Protein AF-A0A517VZB5-F1 (afdb_monomer)

Organism: NCBI:txid2527964

Foldseek 3Di:
DDDPDPVNVVVVVVVVVVVVVVVVVVVVVVVVVVVVVPPPDDDDDPDPDDDDPPFDDDDDDDDDDDDDDDDDDDDDPVVVVVVVDDPVVPDDDDDPPPPPPPPPDPPVCQDQKDWDKKKWKWKWWDDAAQFKTKTKIKIKTWIDGPVAPQWIKIWMKMKIQIHDPPLFLDDRIKMKTKIKIWGWDAPDPFKIKIKIKIWIAIAPVPPGDPQRIDIWIWIKMWGDPDSFKIWIWTKTAQRDPVDGIDTWTDMWGDPDPFWIWDCTPPKTKIKGWDDDDPFKTKIKMKIKDWDWDKYFYQGNPPRDIKIKIKTKIKIKIKMWMQGPVRKIKMKIKIKIAQIWIAIPVRPSTDRHHITIMIMIMMMD

Radius of gyration: 29.77 Å; Cα contacts (8 Å, |Δi|>4): 746; chains: 1; bounding box: 98×46×62 Å

Mean predicted aligned error: 15.6 Å

Secondary structure (DSSP, 8-state):
-----HHHHHHHHHHHHHHHHHHHHHHHHHHHHHHTTT-SS------------TT-PPP--------PPPPPP---HHHHHTTT--STT--------------TT------S-EEEEEEEEEEEE---TTSPEEEEEEEEEEEE-TTSTTEEEEEEEEEEEEE--TTS---SEEEEEEEEEEEEEESSSSEEEEEEEEEEEEE-SS--SGGGEEEEEEEEEEEEEETTEEEEEEEEE---SS-SEEE--EEEEEEETTEEEEEETT--EEEEEEEE-SSEEEEEEEEEEEEEEEEEEE-TTT--EEEEEEEEEEEEEEEEEEETTS-EEEEEEEEEEEEEEEETT-TT-EEEPPEEEEEEEEE-

InterPro domains:
  IPR046235 Domain of unknown function DUF6268 [PF19783] (170-344)

pLDDT: mean 76.61, std 25.08, range [24.2, 98.44]

Structure (mmCIF, N/CA/C/O backbone):
data_AF-A0A517VZB5-F1
#
_entry.id   AF-A0A517VZB5-F1
#
loop_
_atom_site.group_PDB
_atom_site.id
_atom_site.type_symbol
_atom_site.label_atom_id
_atom_site.label_alt_id
_atom_site.label_comp_id
_atom_site.label_asym_id
_atom_site.label_entity_id
_atom_site.label_seq_id
_atom_site.pdbx_PDB_ins_code
_atom_site.Cartn_x
_atom_site.Cartn_y
_atom_site.Cartn_z
_atom_site.oc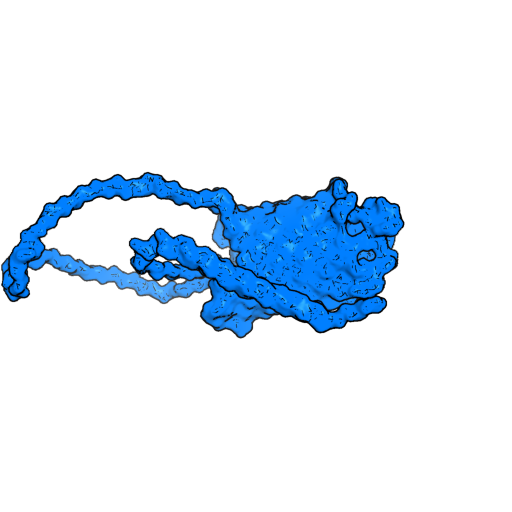cupancy
_atom_site.B_iso_or_equiv
_atom_site.auth_seq_id
_atom_site.auth_comp_id
_atom_site.auth_asym_id
_atom_site.auth_atom_id
_atom_site.pdbx_PDB_model_num
ATOM 1 N N . MET A 1 1 ? 19.814 25.290 -15.670 1.00 42.69 1 MET A N 1
ATOM 2 C CA . MET A 1 1 ? 19.027 26.276 -14.886 1.00 42.69 1 MET A CA 1
ATOM 3 C C . MET A 1 1 ? 17.784 26.618 -15.702 1.00 42.69 1 MET A C 1
ATOM 5 O O . MET A 1 1 ? 17.951 26.757 -16.906 1.00 42.69 1 MET A O 1
ATOM 9 N N . PRO A 1 2 ? 16.570 26.659 -15.119 1.00 42.22 2 PRO A N 1
ATOM 10 C CA . PRO A 1 2 ? 16.271 27.330 -13.856 1.00 42.22 2 PRO A CA 1
ATOM 11 C C . PRO A 1 2 ? 15.900 26.385 -12.703 1.00 42.22 2 PRO A C 1
ATOM 13 O O . PRO A 1 2 ? 15.356 25.305 -12.893 1.00 42.22 2 PRO A O 1
ATOM 16 N N . PHE A 1 3 ? 16.234 26.834 -11.494 1.00 38.38 3 PHE A N 1
ATOM 17 C CA . PHE A 1 3 ? 15.844 26.259 -10.211 1.00 38.38 3 PHE A CA 1
ATOM 18 C C . PHE A 1 3 ? 14.321 26.374 -10.021 1.00 38.38 3 PHE A C 1
ATOM 20 O O . PHE A 1 3 ? 13.797 27.480 -9.883 1.00 38.38 3 PHE A O 1
ATOM 27 N N . GLN A 1 4 ? 13.608 25.248 -9.952 1.00 44.91 4 GLN A N 1
ATOM 28 C CA . GLN A 1 4 ? 12.260 25.216 -9.384 1.00 44.91 4 GLN A CA 1
ATOM 29 C C . GLN A 1 4 ? 12.386 25.264 -7.858 1.00 44.91 4 GLN A C 1
ATOM 31 O O . GLN A 1 4 ? 12.721 24.281 -7.206 1.00 44.91 4 GLN A O 1
ATOM 36 N N . SER A 1 5 ? 12.198 26.454 -7.285 1.00 53.28 5 SER A N 1
ATOM 37 C CA . SER A 1 5 ? 12.283 26.648 -5.836 1.00 53.28 5 SER A CA 1
ATOM 38 C C . SER A 1 5 ? 11.171 25.885 -5.106 1.00 53.28 5 SER A C 1
ATOM 40 O O . SER A 1 5 ? 10.046 25.801 -5.601 1.00 53.28 5 SER A O 1
ATOM 42 N N . LEU A 1 6 ? 11.462 25.424 -3.886 1.00 46.53 6 LEU A N 1
ATOM 43 C CA . LEU A 1 6 ? 10.523 24.816 -2.927 1.00 46.53 6 LEU A CA 1
ATOM 44 C C . LEU A 1 6 ? 9.179 25.571 -2.812 1.00 46.53 6 LEU A C 1
ATOM 46 O O . LEU A 1 6 ? 8.139 24.973 -2.541 1.00 46.53 6 LEU A O 1
ATOM 50 N N . LYS A 1 7 ? 9.191 26.890 -3.055 1.00 43.69 7 LYS A N 1
ATOM 51 C CA . LYS A 1 7 ? 7.997 27.741 -3.046 1.00 43.69 7 LYS A CA 1
ATOM 52 C C . LYS A 1 7 ? 7.026 27.409 -4.179 1.00 43.69 7 LYS A C 1
ATOM 54 O O . LYS A 1 7 ? 5.832 27.532 -3.964 1.00 43.69 7 LYS A O 1
ATOM 59 N N . ALA A 1 8 ? 7.501 26.965 -5.344 1.00 43.66 8 ALA A N 1
ATOM 60 C CA . ALA A 1 8 ? 6.652 26.613 -6.482 1.00 43.66 8 ALA A CA 1
ATOM 61 C C . ALA A 1 8 ? 5.880 25.310 -6.238 1.00 43.66 8 ALA A C 1
ATOM 63 O O . ALA A 1 8 ? 4.692 25.252 -6.529 1.00 43.66 8 ALA A O 1
ATOM 64 N N . VAL A 1 9 ? 6.518 24.303 -5.629 1.00 49.84 9 VAL A N 1
ATOM 65 C CA . VAL A 1 9 ? 5.861 23.040 -5.245 1.00 49.84 9 VAL A CA 1
ATOM 66 C C . VAL A 1 9 ? 4.852 23.278 -4.119 1.00 49.84 9 VAL A C 1
ATOM 68 O O . VAL A 1 9 ? 3.727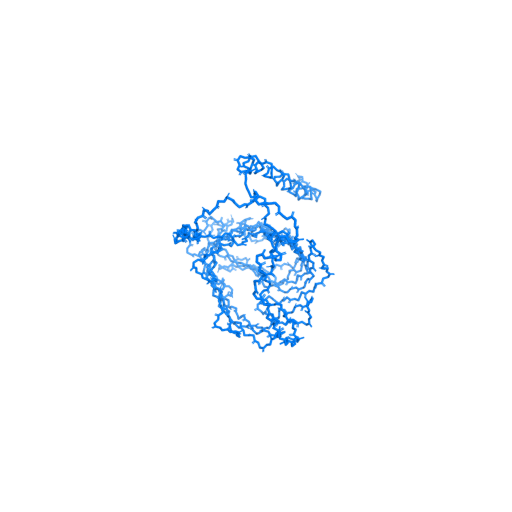 22.791 -4.188 1.00 49.84 9 VAL A O 1
ATOM 71 N N . PHE A 1 10 ? 5.207 24.099 -3.124 1.00 51.84 10 PHE A N 1
ATOM 72 C CA . PHE A 1 10 ? 4.279 24.477 -2.056 1.00 51.84 10 PHE A CA 1
ATOM 73 C C . PHE A 1 10 ? 3.095 25.296 -2.590 1.00 51.84 10 PHE A C 1
ATOM 75 O O . PHE A 1 10 ? 1.956 25.051 -2.200 1.00 51.84 10 PHE A O 1
ATOM 82 N N . LEU A 1 11 ? 3.337 26.212 -3.539 1.00 42.12 11 LEU A N 1
ATOM 83 C CA . LEU A 1 11 ? 2.278 26.969 -4.207 1.00 42.12 11 LEU A CA 1
ATOM 84 C C . LEU A 1 11 ? 1.351 26.035 -4.992 1.00 42.12 11 LEU A C 1
ATOM 86 O O . LEU A 1 11 ? 0.147 26.211 -4.899 1.00 42.12 11 LEU A O 1
ATOM 90 N N . LEU A 1 12 ? 1.887 25.014 -5.672 1.00 43.16 12 LEU A N 1
ATOM 91 C CA . LEU A 1 12 ? 1.113 24.038 -6.446 1.00 43.16 12 LEU A CA 1
ATOM 92 C C . LEU A 1 12 ? 0.226 23.164 -5.544 1.00 43.16 12 LEU A C 1
ATOM 94 O O . LEU A 1 12 ? -0.940 22.931 -5.867 1.00 43.16 12 LEU A O 1
ATOM 98 N N . ILE A 1 13 ? 0.731 22.752 -4.376 1.00 48.72 13 ILE A N 1
ATOM 99 C CA . ILE A 1 13 ? -0.040 22.023 -3.355 1.00 48.72 13 ILE A CA 1
ATOM 100 C C . ILE A 1 13 ? -1.149 22.916 -2.778 1.00 48.72 13 ILE A C 1
ATOM 102 O O . ILE A 1 13 ? -2.305 22.499 -2.722 1.00 48.72 13 ILE A O 1
ATOM 106 N N . VAL A 1 14 ? -0.839 24.168 -2.423 1.00 50.41 14 VAL A N 1
ATOM 107 C CA . VAL A 1 14 ? -1.825 25.115 -1.873 1.00 50.41 14 VAL A CA 1
ATOM 108 C C . VAL A 1 14 ? -2.882 25.498 -2.917 1.00 50.41 14 VAL A C 1
ATOM 110 O O . VAL A 1 14 ? -4.070 25.512 -2.599 1.00 50.41 14 VAL A O 1
ATOM 113 N N . THR A 1 15 ? -2.505 25.723 -4.181 1.00 39.84 15 THR A N 1
ATOM 114 C CA . THR A 1 15 ? -3.472 25.992 -5.257 1.00 39.84 15 THR A CA 1
ATOM 115 C C . THR A 1 15 ? -4.331 24.775 -5.567 1.00 39.84 15 THR A C 1
ATOM 117 O O . THR A 1 15 ? -5.516 24.940 -5.823 1.00 39.84 15 THR A O 1
ATOM 120 N N . SER A 1 16 ? -3.794 23.555 -5.469 1.00 38.84 16 SER A N 1
ATOM 121 C CA . SER A 1 16 ? -4.591 22.333 -5.653 1.00 38.84 16 SER A CA 1
ATOM 122 C C . SER A 1 16 ? -5.651 22.192 -4.554 1.00 38.84 16 SER A C 1
ATOM 124 O O . SER A 1 16 ? -6.808 21.908 -4.849 1.00 38.84 16 SER A O 1
ATOM 126 N N . VAL A 1 17 ? -5.302 22.498 -3.298 1.00 43.12 17 VAL A N 1
ATOM 127 C CA . VAL A 1 17 ? -6.243 22.487 -2.161 1.00 43.12 17 VAL A CA 1
ATOM 128 C C . VAL A 1 17 ? -7.324 23.579 -2.284 1.00 43.12 17 VAL A C 1
ATOM 130 O O . VAL A 1 17 ? -8.473 23.347 -1.908 1.00 43.12 17 VAL A O 1
ATOM 133 N N . ILE A 1 18 ? -7.005 24.746 -2.858 1.00 39.41 18 ILE A N 1
ATOM 134 C CA . ILE A 1 18 ? -7.967 25.850 -3.073 1.00 39.41 18 ILE A CA 1
ATOM 135 C C . ILE A 1 18 ? -8.862 25.612 -4.308 1.00 39.41 18 ILE A C 1
ATOM 137 O O . ILE A 1 18 ? -10.048 25.955 -4.315 1.00 39.41 18 ILE A O 1
ATOM 141 N N . VAL A 1 19 ? -8.338 24.983 -5.362 1.00 38.53 19 VAL A N 1
ATOM 142 C CA . VAL A 1 19 ? -9.133 24.622 -6.547 1.00 38.53 19 VAL A CA 1
ATOM 143 C C . VAL A 1 19 ? -10.113 23.488 -6.213 1.00 38.53 19 VAL A C 1
ATOM 145 O O . VAL A 1 19 ? -11.269 23.547 -6.619 1.00 38.53 19 VAL A O 1
ATOM 148 N N . LEU A 1 20 ? -9.730 22.518 -5.375 1.00 39.84 20 LEU A N 1
ATOM 149 C CA . LEU A 1 20 ? -10.645 21.461 -4.922 1.00 39.84 20 LEU A CA 1
ATOM 150 C C . LEU A 1 20 ? -11.740 21.960 -3.958 1.00 39.84 20 LEU A C 1
ATOM 152 O O . LEU A 1 20 ? -12.859 21.454 -4.016 1.00 39.84 20 LEU A O 1
ATOM 156 N N . SER A 1 21 ? -11.482 22.985 -3.136 1.00 37.91 21 SER A N 1
ATOM 157 C CA . SER A 1 21 ? -12.512 23.586 -2.266 1.00 37.91 21 SER A CA 1
ATOM 158 C C . SER A 1 21 ? -13.473 24.536 -2.997 1.00 37.91 21 SER A C 1
ATOM 160 O O . SER A 1 21 ? -14.612 24.719 -2.572 1.00 37.91 21 SER A O 1
ATOM 162 N N . SER A 1 22 ? -13.060 25.111 -4.131 1.00 34.47 22 SER A N 1
ATOM 163 C CA . SER A 1 22 ? -13.935 25.942 -4.976 1.00 34.47 22 SER A CA 1
ATOM 164 C C . SER A 1 22 ? -14.794 25.124 -5.950 1.00 34.47 22 SER A C 1
ATOM 166 O O . SER A 1 22 ? -15.894 25.556 -6.306 1.00 34.47 22 SER A O 1
ATOM 168 N N . VAL A 1 23 ? -14.356 23.915 -6.324 1.00 40.59 23 VAL A N 1
ATOM 169 C CA . VAL A 1 23 ? -15.166 22.964 -7.104 1.00 40.59 23 VAL A CA 1
ATOM 170 C C . VAL A 1 23 ? -16.301 22.379 -6.252 1.00 40.59 23 VAL A C 1
ATOM 172 O O . VAL A 1 23 ? -17.436 22.327 -6.725 1.00 40.59 23 VAL A O 1
ATOM 175 N N . THR A 1 24 ? -16.072 22.057 -4.973 1.00 42.56 24 THR A N 1
ATOM 176 C CA . THR A 1 24 ? -17.145 21.602 -4.062 1.00 42.56 24 THR A CA 1
ATOM 177 C C . THR A 1 24 ? -18.197 22.685 -3.786 1.00 42.56 24 THR A C 1
ATOM 179 O O . THR A 1 24 ? -19.384 22.371 -3.698 1.00 42.56 24 THR A O 1
ATOM 182 N N . GLY A 1 25 ? -17.812 23.967 -3.768 1.00 36.53 25 GLY A N 1
ATOM 183 C CA . GLY A 1 25 ? -18.756 25.089 -3.656 1.00 36.53 25 GLY A CA 1
ATOM 184 C C . GLY A 1 25 ? -19.673 25.280 -4.877 1.00 36.53 25 GLY A C 1
ATOM 185 O O . GLY A 1 25 ? -20.816 25.711 -4.725 1.00 36.53 25 GLY A O 1
ATOM 186 N N . ARG A 1 26 ? -19.219 24.925 -6.090 1.00 35.00 26 ARG A N 1
ATOM 187 C CA . ARG A 1 26 ? -20.030 25.035 -7.322 1.00 35.00 26 ARG A CA 1
ATOM 188 C C . ARG A 1 26 ? -20.960 23.841 -7.548 1.00 35.00 26 ARG A C 1
ATOM 190 O O . ARG A 1 26 ? -22.050 24.037 -8.081 1.00 35.00 26 ARG A O 1
ATOM 197 N N . PHE A 1 27 ? -20.591 22.644 -7.088 1.00 31.64 27 PHE A N 1
ATOM 198 C CA . PHE A 1 27 ? -21.494 21.485 -7.104 1.00 31.64 27 PHE A CA 1
ATOM 199 C C . PHE A 1 27 ? -22.652 21.634 -6.103 1.00 31.64 27 PHE A C 1
ATOM 201 O O . PHE A 1 27 ? -23.784 21.291 -6.439 1.00 31.64 27 PHE A O 1
ATOM 208 N N . ALA A 1 28 ? -22.418 22.261 -4.943 1.00 36.00 28 ALA A N 1
ATOM 209 C CA . ALA A 1 28 ? -23.479 22.561 -3.977 1.00 36.00 28 ALA A CA 1
ATOM 210 C C . ALA A 1 28 ? -24.556 23.521 -4.534 1.00 36.00 28 ALA A C 1
ATOM 212 O O . ALA A 1 28 ? -25.733 23.391 -4.202 1.00 36.00 28 ALA A O 1
ATOM 213 N N . TYR A 1 29 ? -24.185 24.448 -5.428 1.00 31.66 29 TYR A N 1
ATOM 214 C CA . TYR A 1 29 ? -25.124 25.418 -6.012 1.00 31.66 29 TYR A CA 1
ATOM 215 C C . TYR A 1 29 ? -25.933 24.851 -7.193 1.00 31.66 29 TYR A C 1
ATOM 217 O O . TYR A 1 29 ? -27.077 25.246 -7.413 1.00 31.66 29 TYR A O 1
ATOM 225 N N . ALA A 1 30 ? -25.376 23.892 -7.943 1.00 33.50 30 ALA A N 1
ATOM 226 C CA . ALA A 1 30 ? -26.094 23.223 -9.032 1.00 33.50 30 ALA A CA 1
ATOM 227 C C . ALA A 1 30 ? -27.139 22.215 -8.516 1.00 33.50 30 ALA A C 1
ATOM 229 O O . ALA A 1 30 ? -28.176 22.021 -9.149 1.00 33.50 30 ALA A O 1
ATOM 230 N N . GLN A 1 31 ? -26.902 21.623 -7.342 1.00 36.69 31 GLN A N 1
ATOM 231 C CA . GLN A 1 31 ? -27.811 20.652 -6.731 1.00 36.69 31 GLN A CA 1
ATOM 232 C C . GLN A 1 31 ? -29.008 21.322 -6.028 1.00 36.69 31 GLN A C 1
ATOM 234 O O . GLN A 1 31 ? -30.105 20.770 -6.046 1.00 36.69 31 GLN A O 1
ATOM 239 N N . GLY A 1 32 ? -28.843 22.552 -5.517 1.00 32.22 32 GLY A N 1
ATOM 240 C CA . GLY A 1 32 ? -29.926 23.328 -4.893 1.00 32.22 32 GLY A CA 1
ATOM 241 C C . GLY A 1 32 ? -31.032 23.786 -5.856 1.00 32.22 32 GLY A C 1
ATOM 242 O O . GLY A 1 32 ? -32.178 23.947 -5.447 1.00 32.22 32 GLY A O 1
ATOM 243 N N . ARG A 1 33 ? -30.732 23.936 -7.155 1.00 29.47 33 ARG A N 1
ATOM 244 C CA . ARG A 1 33 ? -31.716 24.399 -8.153 1.00 29.47 33 ARG A CA 1
ATOM 245 C C . ARG A 1 33 ? -32.578 23.278 -8.744 1.00 29.47 33 ARG A C 1
ATOM 247 O O . ARG A 1 33 ? -33.635 23.554 -9.299 1.00 29.47 33 ARG A O 1
ATOM 254 N N . LEU A 1 34 ? -32.147 22.022 -8.605 1.00 31.56 34 LEU A N 1
ATOM 255 C CA . LEU A 1 34 ? -32.927 20.839 -8.989 1.00 31.56 34 LEU A CA 1
ATOM 256 C C . LEU A 1 34 ? -33.833 20.337 -7.851 1.00 31.56 34 LEU A C 1
ATOM 258 O O . LEU A 1 34 ? -34.822 19.664 -8.126 1.00 31.56 34 LEU A O 1
ATOM 262 N N . SER A 1 35 ? -33.561 20.711 -6.593 1.00 34.97 35 SER A N 1
ATOM 263 C CA . SER A 1 35 ? -34.413 20.379 -5.439 1.00 34.97 35 SER A CA 1
ATOM 264 C C . SER A 1 35 ? -35.600 21.329 -5.228 1.00 34.97 35 SER A C 1
ATOM 266 O O . SER A 1 35 ? -36.595 20.931 -4.623 1.00 34.97 35 SER A O 1
ATOM 268 N N . GLU A 1 36 ? -35.553 22.563 -5.746 1.00 33.09 36 GLU A N 1
ATOM 269 C CA . GLU A 1 36 ? -36.640 23.547 -5.570 1.00 33.09 36 GLU A CA 1
ATOM 270 C C . GLU A 1 36 ? -37.892 23.274 -6.424 1.00 33.09 36 GLU A C 1
ATOM 272 O O . GLU A 1 36 ? -38.948 23.840 -6.154 1.00 33.09 36 GLU A O 1
ATOM 277 N N . LEU A 1 37 ? -37.828 22.359 -7.398 1.00 33.94 37 LEU A N 1
ATOM 278 C CA . LEU A 1 37 ? -38.993 21.936 -8.193 1.00 33.94 37 LEU A CA 1
ATOM 279 C C . LEU A 1 37 ? -39.680 20.658 -7.674 1.00 33.94 37 LEU A C 1
ATOM 281 O O . LEU A 1 37 ? -40.704 20.264 -8.224 1.00 33.94 37 LEU A O 1
ATOM 285 N N . GLY A 1 38 ? -39.170 20.044 -6.598 1.00 34.00 38 GLY A N 1
ATOM 286 C CA . GLY A 1 38 ? -39.763 18.848 -5.973 1.00 34.00 38 GLY A CA 1
ATOM 287 C C . GLY A 1 38 ? -40.149 19.000 -4.496 1.00 34.00 38 GLY A C 1
ATOM 288 O O . GLY A 1 38 ? -40.893 18.179 -3.965 1.00 34.00 38 GLY A O 1
ATOM 289 N N . ALA A 1 39 ? -39.692 20.051 -3.812 1.00 32.97 39 ALA A N 1
ATOM 290 C CA . ALA A 1 39 ? -39.885 20.222 -2.372 1.00 32.97 39 ALA A CA 1
ATOM 291 C C . ALA A 1 39 ? -41.180 20.984 -2.028 1.00 32.97 39 ALA A C 1
ATOM 293 O O . ALA A 1 39 ? -41.158 22.092 -1.494 1.00 32.97 39 ALA A O 1
ATOM 294 N N . LYS A 1 40 ? -42.337 20.378 -2.315 1.00 33.28 40 LYS A N 1
ATOM 295 C CA . LYS A 1 40 ? -43.619 20.772 -1.700 1.00 33.28 40 LYS A CA 1
ATOM 296 C C . LYS A 1 40 ? -44.415 19.561 -1.202 1.00 33.28 40 LYS A C 1
ATOM 298 O O . LYS A 1 40 ? -45.614 19.455 -1.418 1.00 33.28 40 LYS A O 1
ATOM 303 N N . LYS A 1 41 ? -43.737 18.635 -0.524 1.00 33.44 41 LYS A N 1
ATOM 304 C CA . LYS A 1 41 ? -44.316 17.680 0.438 1.00 33.44 41 LYS A CA 1
ATOM 305 C C . LYS A 1 41 ? -43.169 16.963 1.157 1.00 33.44 41 LYS A C 1
ATOM 307 O O . LYS A 1 41 ? -42.122 16.774 0.555 1.00 33.44 41 LYS A O 1
ATOM 312 N N . ALA A 1 42 ? -43.403 16.561 2.404 1.00 31.28 42 ALA A N 1
ATOM 313 C CA . ALA A 1 42 ? -42.471 15.909 3.336 1.00 31.28 42 ALA A CA 1
ATOM 314 C C . ALA A 1 42 ? -41.613 16.855 4.200 1.00 31.28 42 ALA A C 1
ATOM 316 O O . ALA A 1 42 ? -40.391 16.922 4.104 1.00 31.28 42 ALA A O 1
ATOM 317 N N . THR A 1 43 ? -42.283 17.555 5.112 1.00 30.88 43 THR A N 1
ATOM 318 C CA . THR A 1 43 ? -41.708 17.952 6.401 1.00 30.88 43 THR A CA 1
ATOM 319 C C . THR A 1 43 ? -41.799 16.782 7.389 1.00 30.88 43 THR A C 1
ATOM 321 O O . THR A 1 43 ? -42.803 16.076 7.420 1.00 30.88 43 THR A O 1
ATOM 324 N N . ASN A 1 44 ? -40.759 16.647 8.219 1.00 32.59 44 ASN A N 1
ATOM 325 C CA . ASN A 1 44 ? -40.588 15.735 9.361 1.00 32.59 44 ASN A CA 1
ATOM 326 C C . ASN A 1 44 ? -40.245 14.266 9.062 1.00 32.59 44 ASN A C 1
ATOM 328 O O . ASN A 1 44 ? -41.099 13.388 9.084 1.00 32.59 44 ASN A O 1
ATOM 332 N N . LEU A 1 45 ? -38.942 13.993 8.950 1.00 28.83 45 LEU A N 1
ATOM 333 C CA . LEU A 1 45 ? -38.350 12.747 9.443 1.00 28.83 45 LEU A CA 1
ATOM 334 C C . LEU A 1 45 ? -36.911 13.022 9.907 1.00 28.83 45 LEU A C 1
ATOM 336 O O . LEU A 1 45 ? -35.981 13.112 9.107 1.00 28.83 45 LEU A O 1
ATOM 340 N N . GLU A 1 46 ? -36.731 13.181 11.219 1.00 31.23 46 GLU A N 1
ATOM 341 C CA . GLU A 1 46 ? -35.415 13.135 11.859 1.00 31.23 46 GLU A CA 1
ATOM 342 C C . GLU A 1 46 ? -34.866 11.705 11.764 1.00 31.23 46 GLU A C 1
ATOM 344 O O . GLU A 1 46 ? -35.234 10.813 12.528 1.00 31.23 46 GLU A O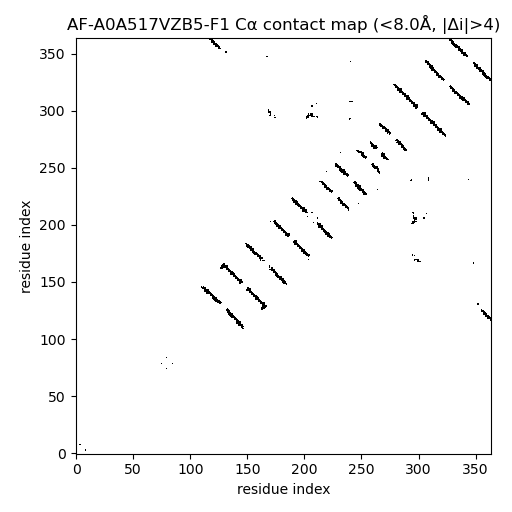 1
ATOM 349 N N . SER A 1 47 ? -33.977 11.456 10.802 1.00 26.36 47 SER A N 1
ATOM 350 C CA . SER A 1 47 ? -33.301 10.167 10.669 1.00 26.36 47 SER A CA 1
ATOM 351 C C . SER A 1 47 ? -32.054 10.120 11.560 1.00 26.36 47 SER A C 1
ATOM 353 O O . SER A 1 47 ? -30.981 10.605 11.193 1.00 26.36 47 SER A O 1
ATOM 355 N N . TYR A 1 48 ? -32.182 9.498 12.730 1.00 26.03 48 TYR A N 1
ATOM 356 C CA . TYR A 1 48 ? -31.076 9.192 13.637 1.00 26.03 48 TYR A CA 1
ATOM 357 C C . TYR A 1 48 ? -30.177 8.089 13.035 1.00 26.03 48 TYR A C 1
ATOM 359 O O . TYR A 1 48 ? -30.381 6.895 13.266 1.00 26.03 48 TYR A O 1
ATOM 367 N N . ARG A 1 49 ? -29.167 8.457 12.231 1.00 27.66 49 ARG A N 1
ATOM 368 C CA . ARG A 1 49 ? -28.165 7.507 11.703 1.00 27.66 49 ARG A CA 1
ATOM 369 C C . ARG A 1 49 ? -27.157 7.114 12.789 1.00 27.66 49 ARG A C 1
ATOM 371 O O . ARG A 1 49 ? -26.089 7.711 12.933 1.00 27.66 49 ARG A O 1
ATOM 378 N N . ARG A 1 50 ? -27.475 6.054 13.537 1.00 24.20 50 ARG A N 1
ATOM 379 C CA . ARG A 1 50 ? -26.506 5.335 14.379 1.00 24.20 50 ARG A CA 1
ATOM 380 C C . ARG A 1 50 ? -25.464 4.651 13.494 1.00 24.20 50 ARG A C 1
ATOM 382 O O . ARG A 1 50 ? -25.782 3.732 12.746 1.00 24.20 50 ARG A O 1
ATOM 389 N N . HIS A 1 51 ? -24.211 5.070 13.625 1.00 28.36 51 HIS A N 1
ATOM 390 C CA . HIS A 1 51 ? -23.067 4.354 13.074 1.00 28.36 51 HIS A CA 1
ATOM 391 C C . HIS A 1 51 ? -22.903 3.021 13.821 1.00 28.36 51 HIS A C 1
ATOM 393 O O . HIS A 1 51 ? -22.629 3.011 15.020 1.00 28.36 51 HIS A O 1
ATOM 399 N N . GLN A 1 52 ? -23.072 1.894 13.127 1.00 26.09 52 GLN A N 1
ATOM 400 C CA . GLN A 1 52 ? -22.663 0.583 13.629 1.00 26.09 52 GLN A CA 1
ATOM 401 C C . GLN A 1 52 ? -21.186 0.363 13.288 1.00 26.09 52 GLN A C 1
ATOM 403 O O . GLN A 1 52 ? -20.830 -0.115 12.214 1.00 26.09 52 GLN A O 1
ATOM 408 N N . THR A 1 53 ? -20.300 0.712 14.214 1.00 31.48 53 THR A N 1
ATOM 409 C CA . THR A 1 53 ? -18.947 0.155 14.241 1.00 31.48 53 THR A CA 1
ATOM 410 C C . THR A 1 53 ? -19.044 -1.309 14.680 1.00 31.48 53 THR A C 1
ATOM 412 O O . THR A 1 53 ? -19.537 -1.621 15.760 1.00 31.48 53 THR A O 1
ATOM 415 N N . ILE A 1 54 ? -18.601 -2.223 13.811 1.00 46.28 54 ILE A N 1
ATOM 416 C CA . ILE A 1 54 ? -18.907 -3.668 13.865 1.00 46.28 54 ILE A CA 1
ATOM 417 C C . ILE A 1 54 ? -18.291 -4.412 15.069 1.00 46.28 54 ILE A C 1
ATOM 419 O O . ILE A 1 54 ? -18.656 -5.555 15.311 1.00 46.28 54 ILE A O 1
ATOM 423 N N . PHE A 1 55 ? -17.458 -3.781 15.899 1.00 43.62 55 PHE A N 1
ATOM 424 C CA . PHE A 1 55 ? -17.080 -4.324 17.210 1.00 43.62 55 PHE A CA 1
ATOM 425 C C . PHE A 1 55 ? -16.826 -3.186 18.213 1.00 43.62 55 PHE A C 1
ATOM 427 O O . PHE A 1 55 ? -15.689 -2.775 18.426 1.00 43.62 55 PHE A O 1
ATOM 434 N N . ALA A 1 56 ? -17.892 -2.667 18.827 1.00 28.98 56 ALA A N 1
ATOM 435 C CA . ALA A 1 56 ? -17.827 -1.904 20.075 1.00 28.98 56 ALA A CA 1
ATOM 436 C C . ALA A 1 56 ? -18.710 -2.602 21.131 1.00 28.98 56 ALA A C 1
ATOM 438 O O . ALA A 1 56 ? -19.814 -3.043 20.795 1.00 28.98 56 ALA A O 1
ATOM 439 N N . PRO A 1 57 ? -18.236 -2.771 22.378 1.00 33.78 57 PRO A N 1
ATOM 440 C CA . PRO A 1 57 ? -18.959 -3.508 23.407 1.00 33.78 57 PRO A CA 1
ATOM 441 C C . PRO A 1 57 ? -20.176 -2.706 23.883 1.00 33.78 57 PRO A C 1
ATOM 443 O O . PRO A 1 57 ? -20.074 -1.518 24.169 1.00 33.78 57 PRO A O 1
ATOM 446 N N . ARG A 1 58 ? -21.333 -3.366 23.973 1.00 32.84 58 ARG A N 1
ATOM 447 C CA . ARG A 1 58 ? -22.520 -2.819 24.635 1.00 32.84 58 ARG A CA 1
ATOM 448 C C . ARG A 1 58 ? -22.497 -3.260 26.103 1.00 32.84 58 ARG A C 1
ATOM 450 O O . ARG A 1 58 ? -22.470 -4.463 26.366 1.00 32.84 58 ARG A O 1
ATOM 457 N N . ASP A 1 59 ? -22.484 -2.290 27.015 1.00 35.53 59 ASP A N 1
ATOM 458 C CA . ASP A 1 59 ? -22.882 -2.460 28.415 1.00 35.53 59 ASP A CA 1
ATOM 459 C C . ASP A 1 59 ? -24.379 -2.777 28.491 1.00 35.53 59 ASP A C 1
ATOM 461 O O . ASP A 1 59 ? -25.167 -2.173 27.760 1.00 35.53 59 ASP A O 1
ATOM 465 N N . GLN A 1 60 ? -24.769 -3.688 29.386 1.00 35.47 60 GLN A N 1
ATOM 466 C CA . GLN A 1 60 ? -25.623 -3.372 30.543 1.00 35.47 60 GLN A CA 1
ATOM 467 C C . GLN A 1 60 ? -26.157 -4.641 31.223 1.00 35.47 60 GLN A C 1
ATOM 469 O O . GLN A 1 60 ? -26.848 -5.450 30.607 1.00 35.47 60 GLN A O 1
ATOM 474 N N . ASP A 1 61 ? -25.919 -4.728 32.533 1.00 37.50 61 ASP A N 1
ATOM 475 C CA . ASP A 1 61 ? -26.871 -5.307 33.479 1.00 37.50 61 ASP A CA 1
ATOM 476 C C . ASP A 1 61 ? -27.973 -4.273 33.745 1.00 37.50 61 ASP A C 1
ATOM 478 O O . ASP A 1 61 ? -27.699 -3.246 34.364 1.00 37.50 61 ASP A O 1
ATOM 482 N N . ILE A 1 62 ? -29.215 -4.548 33.329 1.00 33.97 62 ILE A N 1
ATOM 483 C CA . ILE A 1 62 ? -30.432 -3.982 33.939 1.00 33.97 62 ILE A CA 1
ATOM 484 C C . ILE A 1 62 ? -31.527 -5.062 33.916 1.00 33.97 62 ILE A C 1
ATOM 486 O O . ILE A 1 62 ? -32.000 -5.468 32.857 1.00 33.97 62 ILE A O 1
ATOM 490 N N . LYS A 1 63 ? -31.951 -5.517 35.103 1.00 36.50 63 LYS A N 1
ATOM 491 C CA . LYS A 1 63 ? -33.161 -6.333 35.300 1.00 36.50 63 LYS A CA 1
ATOM 492 C C . LYS A 1 63 ? -34.400 -5.490 34.983 1.00 36.50 63 LYS A C 1
ATOM 494 O O . LYS A 1 63 ? -34.641 -4.502 35.671 1.00 36.50 63 LYS A O 1
ATOM 499 N N . GLN A 1 64 ? -35.220 -5.907 34.019 1.00 30.80 64 GLN A N 1
ATOM 500 C CA . GLN A 1 64 ? -36.583 -5.393 33.862 1.00 30.80 64 GLN A CA 1
ATOM 501 C C . GLN A 1 64 ? -37.592 -6.366 34.482 1.00 30.80 64 GLN A C 1
ATOM 503 O O . GLN A 1 64 ? -37.752 -7.493 34.021 1.00 30.80 64 GLN A O 1
ATOM 508 N N . ILE A 1 65 ? -38.286 -5.903 35.521 1.00 32.66 65 ILE A N 1
ATOM 509 C CA . ILE A 1 65 ? -39.589 -6.422 35.941 1.00 32.66 65 ILE A CA 1
ATOM 510 C C . ILE A 1 65 ? -40.612 -5.505 35.270 1.00 32.66 65 ILE A C 1
ATOM 512 O O . ILE A 1 65 ? -40.644 -4.313 35.564 1.00 32.66 65 ILE A O 1
ATOM 516 N N . SER A 1 66 ? -41.406 -6.042 34.345 1.00 31.23 66 SER A N 1
ATOM 517 C CA . SER A 1 66 ? -42.535 -5.337 33.738 1.00 31.23 66 SER A CA 1
ATOM 518 C C . SER A 1 66 ? -43.830 -5.916 34.303 1.00 31.23 66 SER A C 1
ATOM 520 O O . SER A 1 66 ? -44.131 -7.087 34.081 1.00 31.23 66 SER A O 1
ATOM 522 N N . GLN A 1 67 ? -44.577 -5.106 35.050 1.00 31.95 67 GLN A N 1
ATOM 523 C CA . GLN A 1 67 ? -46.003 -5.308 35.292 1.00 31.95 67 GLN A CA 1
ATOM 524 C C . GLN A 1 67 ? -46.734 -4.141 34.625 1.00 31.95 67 GLN A C 1
ATOM 526 O O . GLN A 1 67 ? -46.583 -2.993 35.037 1.00 31.95 67 GLN A O 1
ATOM 531 N N . SER A 1 68 ? -47.497 -4.434 33.575 1.00 32.25 68 SER A N 1
ATOM 532 C CA . SER A 1 68 ? -48.420 -3.481 32.956 1.00 32.25 68 SER A CA 1
ATOM 533 C C . SER A 1 68 ? -49.672 -3.318 33.829 1.00 32.25 68 SER A C 1
ATOM 535 O O . SER A 1 68 ? -50.249 -4.334 34.227 1.00 32.25 68 SER A O 1
ATOM 537 N N . PRO A 1 69 ? -50.157 -2.092 34.092 1.00 33.62 69 PRO A N 1
ATOM 538 C CA . PRO A 1 69 ? -51.506 -1.881 34.607 1.00 33.62 69 PRO A CA 1
ATOM 539 C C . PRO A 1 69 ? -52.530 -2.057 33.476 1.00 33.62 69 PRO A C 1
ATOM 541 O O . PRO A 1 69 ? -52.359 -1.508 32.389 1.00 33.62 69 PRO A O 1
ATOM 544 N N . GLN A 1 70 ? -53.596 -2.815 33.735 1.00 36.50 70 GLN A N 1
ATOM 545 C CA . GLN A 1 70 ? -54.772 -2.908 32.864 1.00 36.50 70 GLN A CA 1
ATOM 546 C C . GLN A 1 70 ? -55.593 -1.615 32.996 1.00 36.50 70 GLN A C 1
ATOM 548 O O . GLN A 1 70 ? -55.942 -1.224 34.111 1.00 36.50 70 GLN A O 1
ATOM 553 N N . VAL A 1 71 ? -55.886 -0.947 31.879 1.00 34.41 71 VAL A N 1
ATOM 554 C CA . VAL A 1 71 ? -56.775 0.226 31.831 1.00 34.41 71 VAL A CA 1
ATOM 555 C C . VAL A 1 71 ? -58.213 -0.273 31.622 1.00 34.41 71 VAL A C 1
ATOM 557 O O . VAL A 1 71 ? -58.427 -1.010 30.661 1.00 34.41 71 VAL A O 1
ATOM 560 N N . PRO A 1 72 ? -59.191 0.080 32.477 1.00 35.72 72 PRO A N 1
ATOM 561 C CA . PRO A 1 72 ? -60.581 -0.321 32.278 1.00 35.72 72 PRO A CA 1
ATOM 562 C C . PRO A 1 72 ? -61.251 0.423 31.117 1.00 35.72 72 PRO A C 1
ATOM 564 O O . PRO A 1 72 ? -60.974 1.593 30.853 1.00 35.72 72 PRO A O 1
ATOM 567 N N . GLU A 1 73 ? -62.153 -0.296 30.460 1.00 43.50 73 GLU A N 1
ATOM 568 C CA . GLU A 1 73 ? -62.975 0.097 29.320 1.00 43.50 73 GLU A CA 1
ATOM 569 C C . GLU A 1 73 ? -64.046 1.155 29.656 1.00 43.50 73 GLU A C 1
ATOM 571 O O . GLU A 1 73 ? -64.661 1.109 30.715 1.00 43.50 73 GLU A O 1
ATOM 576 N N . VAL A 1 74 ? -64.285 2.033 28.673 1.00 44.06 74 VAL A N 1
ATOM 577 C CA . VAL A 1 74 ? -65.527 2.769 28.351 1.00 44.06 74 VAL A CA 1
ATOM 578 C C . VAL A 1 74 ? -66.165 3.640 29.448 1.00 44.06 74 VAL A C 1
ATOM 580 O O . VAL A 1 74 ? -66.856 3.164 30.335 1.00 44.06 74 VAL A O 1
ATOM 583 N N . LEU A 1 75 ? -66.043 4.962 29.277 1.00 48.88 75 LEU A N 1
ATOM 584 C CA . LEU A 1 75 ? -66.924 5.956 29.902 1.00 48.88 75 LEU A CA 1
ATOM 585 C C . LEU A 1 75 ? -68.284 6.006 29.181 1.00 48.88 75 LEU A C 1
ATOM 587 O O . LEU A 1 75 ? -68.360 6.184 27.961 1.00 48.88 75 LEU A O 1
ATOM 591 N N . ASP A 1 76 ? -69.334 5.884 29.979 1.00 55.50 76 ASP A N 1
ATOM 592 C CA . ASP A 1 76 ? -70.759 5.847 29.676 1.00 55.50 76 ASP A CA 1
ATOM 593 C C . ASP A 1 76 ? -71.250 7.189 29.095 1.00 55.50 76 ASP A C 1
ATOM 595 O O . ASP A 1 76 ? -70.704 8.260 29.382 1.00 55.50 76 ASP A O 1
ATOM 599 N N . ALA A 1 77 ? -72.311 7.152 28.283 1.00 55.56 77 ALA A N 1
ATOM 600 C CA . ALA A 1 77 ? -72.845 8.324 27.579 1.00 55.56 77 ALA A CA 1
ATOM 601 C C . ALA A 1 77 ? -73.279 9.474 28.516 1.00 55.56 77 ALA A C 1
ATOM 603 O O . ALA A 1 77 ? -73.132 10.641 28.156 1.00 55.56 77 ALA A O 1
ATOM 604 N N . GLU A 1 78 ? -73.706 9.168 29.744 1.00 52.25 78 GLU A N 1
ATOM 605 C CA . GLU A 1 78 ? -74.132 10.156 30.748 1.00 52.25 78 GLU A CA 1
ATOM 606 C C . GLU A 1 78 ? -72.960 10.945 31.367 1.00 52.25 78 GLU A C 1
ATOM 608 O O . GLU A 1 78 ? -73.129 12.097 31.765 1.00 52.25 78 GLU A O 1
ATOM 613 N N . ALA A 1 79 ? -71.736 10.398 31.372 1.00 53.94 79 ALA A N 1
ATOM 614 C CA . ALA A 1 79 ? -70.541 11.116 31.834 1.00 53.94 79 ALA A CA 1
ATOM 615 C C . ALA A 1 79 ? -70.024 12.145 30.806 1.00 53.94 79 ALA A C 1
ATOM 617 O O . ALA A 1 79 ? -69.307 13.084 31.160 1.00 53.94 79 ALA A O 1
ATOM 618 N N . ARG A 1 80 ? -70.391 11.988 29.527 1.00 52.16 80 ARG A N 1
ATOM 619 C CA . ARG A 1 80 ? -69.973 12.868 28.422 1.00 52.16 80 ARG A CA 1
ATOM 620 C C . ARG A 1 80 ? -70.803 14.150 28.337 1.00 52.16 80 ARG A C 1
ATOM 622 O O . ARG A 1 80 ? -70.274 15.186 27.939 1.00 52.16 80 ARG A O 1
ATOM 629 N N . GLU A 1 81 ? -72.059 14.110 28.777 1.00 50.28 81 GLU A N 1
ATOM 630 C CA . GLU A 1 81 ? -72.958 15.273 28.789 1.00 50.28 81 GLU A CA 1
ATOM 631 C C . GLU A 1 81 ? -72.636 16.248 29.943 1.00 50.28 81 GLU A C 1
ATOM 633 O O . GLU A 1 81 ? -72.773 17.463 29.798 1.00 50.28 81 GLU A O 1
ATOM 638 N N . ALA A 1 82 ? -72.058 15.750 31.045 1.00 51.78 82 ALA A N 1
ATOM 639 C CA . ALA A 1 82 ? -71.562 16.567 32.160 1.00 51.78 82 ALA A CA 1
ATOM 640 C C . ALA A 1 82 ? -70.319 17.425 31.818 1.00 51.78 82 ALA A C 1
ATOM 642 O O . ALA A 1 82 ? -69.970 18.330 32.577 1.00 51.78 82 ALA A O 1
ATOM 643 N N . LEU A 1 83 ? -69.658 17.166 30.681 1.00 53.38 83 LEU A N 1
ATOM 644 C CA . LEU A 1 83 ? -68.463 17.888 30.216 1.00 53.38 83 LEU A CA 1
ATOM 645 C C . LEU A 1 83 ? -68.761 18.995 29.186 1.00 53.38 83 LEU A C 1
ATOM 647 O O . LEU A 1 83 ? -67.830 19.634 28.699 1.00 53.38 83 LEU A O 1
ATOM 651 N N . GLY A 1 84 ? -70.035 19.263 28.869 1.00 43.41 84 GLY A N 1
ATOM 652 C CA . GLY A 1 84 ? -70.438 20.437 28.082 1.00 43.41 84 GLY A CA 1
ATOM 653 C C . GLY A 1 84 ? -69.956 20.453 26.626 1.00 43.41 84 GLY A C 1
ATOM 654 O O . GLY A 1 84 ? -69.747 21.529 26.067 1.00 43.41 84 GLY A O 1
ATOM 655 N N . ILE A 1 85 ? -69.765 19.285 26.006 1.00 47.53 85 ILE A N 1
ATOM 656 C CA . ILE A 1 85 ? -69.349 19.176 24.601 1.00 47.53 85 ILE A CA 1
ATOM 657 C C . ILE A 1 85 ? -70.602 19.247 23.703 1.00 47.53 85 ILE A C 1
ATOM 659 O O . ILE A 1 85 ? -71.461 18.372 23.806 1.00 47.53 85 ILE A O 1
ATOM 663 N N . PRO A 1 86 ? -70.754 20.259 22.826 1.00 44.50 86 PRO A N 1
ATOM 664 C CA . PRO A 1 86 ? -71.922 20.373 21.954 1.00 44.50 86 PRO A CA 1
ATOM 665 C C . PRO A 1 86 ? -71.946 19.286 20.855 1.00 44.50 86 PRO A C 1
ATOM 667 O O . PRO A 1 86 ? -70.890 18.908 20.344 1.00 44.50 86 PRO A O 1
ATOM 670 N N . PRO A 1 87 ? -73.135 18.821 20.417 1.00 47.91 87 PRO A N 1
ATOM 671 C CA . PRO A 1 87 ? -73.311 17.633 19.565 1.00 47.91 87 PRO A CA 1
ATOM 672 C C . PRO A 1 87 ? -72.962 17.829 18.075 1.00 47.91 87 PRO A C 1
ATOM 674 O O . PRO A 1 87 ? -73.266 16.973 17.254 1.00 47.91 87 PRO A O 1
ATOM 677 N N . GLN A 1 88 ? -72.307 18.928 17.696 1.00 47.41 88 GLN A N 1
ATOM 678 C CA . GLN A 1 88 ? -72.000 19.256 16.292 1.00 47.41 88 GLN A CA 1
ATOM 679 C C . GLN A 1 88 ? -70.637 18.735 15.797 1.00 47.41 88 GLN A C 1
ATOM 681 O O . GLN A 1 88 ? -70.143 19.180 14.768 1.00 47.41 88 GLN A O 1
ATOM 686 N N . LEU A 1 89 ? -70.027 17.784 16.507 1.00 42.47 89 LEU A N 1
ATOM 687 C CA . LEU A 1 89 ? -68.847 17.035 16.040 1.00 42.47 89 LEU A CA 1
ATOM 688 C C . LEU A 1 89 ? -69.175 15.574 15.689 1.00 42.47 89 LEU A C 1
ATOM 690 O O . LEU A 1 89 ? -68.274 14.757 15.520 1.00 42.47 89 LEU A O 1
ATOM 694 N N . LEU A 1 90 ? -70.463 15.249 15.575 1.00 47.62 90 LEU A N 1
ATOM 695 C CA . LEU A 1 90 ? -70.961 13.930 15.203 1.00 47.62 90 LEU A CA 1
ATOM 696 C C . LEU A 1 90 ? -71.582 13.984 13.808 1.00 47.62 90 LEU A C 1
ATOM 698 O O . LEU A 1 90 ? -72.796 13.945 13.675 1.00 47.62 90 LEU A O 1
ATOM 702 N N . GLU A 1 91 ? -70.750 14.101 12.777 1.00 40.62 91 GLU A N 1
ATOM 703 C CA . GLU A 1 91 ? -71.139 13.780 11.398 1.00 40.62 91 GLU A CA 1
ATOM 704 C C . GLU A 1 91 ? -69.876 13.580 10.552 1.00 40.62 91 GLU A C 1
ATOM 706 O O . GLU A 1 91 ? -69.290 14.525 10.036 1.00 40.62 91 GLU A O 1
ATOM 711 N N . SER A 1 92 ? -69.385 12.345 10.515 1.00 37.28 92 SER A N 1
ATOM 712 C CA . SER A 1 92 ? -69.526 11.478 9.340 1.00 37.28 92 SER A CA 1
ATOM 713 C C . SER A 1 92 ? -68.693 10.219 9.569 1.00 37.28 92 SER A C 1
ATOM 715 O O . SER A 1 92 ? -67.460 10.263 9.572 1.00 37.28 92 SER A O 1
ATOM 717 N N . ASP A 1 93 ? -69.399 9.109 9.770 1.00 42.22 93 ASP A N 1
ATOM 718 C CA . ASP A 1 93 ? -68.909 7.776 9.452 1.00 42.22 93 ASP A CA 1
ATOM 719 C C . ASP A 1 93 ? -68.435 7.780 7.997 1.00 42.22 93 ASP A C 1
ATOM 721 O O . ASP A 1 93 ? -69.256 7.743 7.084 1.00 42.22 93 ASP A O 1
ATOM 725 N N . ASP A 1 94 ? -67.124 7.809 7.784 1.00 35.00 94 ASP A N 1
ATOM 726 C CA . ASP A 1 94 ? -66.550 7.242 6.574 1.00 35.00 94 ASP A CA 1
ATOM 727 C C . ASP A 1 94 ? -65.797 5.985 6.978 1.00 35.00 94 ASP A C 1
ATOM 729 O O . ASP A 1 94 ? -64.764 5.993 7.652 1.00 35.00 94 ASP A O 1
ATOM 733 N N . SER A 1 95 ? -66.440 4.887 6.599 1.00 29.22 95 SER A N 1
ATOM 734 C CA . SER A 1 95 ? -65.960 3.525 6.625 1.00 29.22 95 SER A CA 1
ATOM 735 C C . SER A 1 95 ? -64.470 3.445 6.332 1.00 29.22 95 SER A C 1
ATOM 737 O O . SER A 1 95 ? -63.997 3.930 5.302 1.00 29.22 95 SER A O 1
ATOM 739 N N . TRP A 1 96 ? -63.765 2.712 7.186 1.00 32.62 96 TRP A N 1
ATOM 740 C CA . TRP A 1 96 ? -62.541 2.031 6.808 1.00 32.62 96 TRP A CA 1
ATOM 741 C C . TRP A 1 96 ? -62.861 1.078 5.650 1.00 32.62 96 TRP A C 1
ATOM 743 O O . TRP A 1 96 ? -63.152 -0.094 5.863 1.00 32.62 96 TRP A O 1
ATOM 753 N N . SER A 1 97 ? -62.849 1.574 4.413 1.00 30.83 97 SER A N 1
ATOM 754 C CA . SER A 1 97 ? -62.453 0.720 3.308 1.00 30.83 97 SER A CA 1
ATOM 755 C C . SER A 1 97 ? -60.954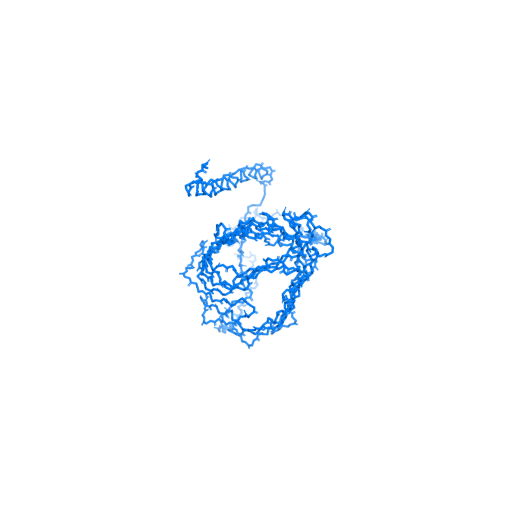 0.550 3.471 1.00 30.83 97 SER A C 1
ATOM 757 O O . SER A 1 97 ? -60.193 1.499 3.265 1.00 30.83 97 SER A O 1
ATOM 759 N N . GLU A 1 98 ? -60.552 -0.640 3.902 1.00 41.84 98 GLU A N 1
ATOM 760 C CA . GLU A 1 98 ? -59.236 -1.184 3.612 1.00 41.84 98 GLU A CA 1
ATOM 761 C C . GLU A 1 98 ? -58.957 -0.932 2.127 1.00 41.84 98 GLU A C 1
ATOM 763 O O . GLU A 1 98 ? -59.420 -1.658 1.251 1.00 41.84 98 GLU A O 1
ATOM 768 N N . SER A 1 99 ? -58.222 0.134 1.813 1.00 35.22 99 SER A N 1
ATOM 769 C CA . SER A 1 99 ? -57.348 0.056 0.661 1.00 35.22 99 SER A CA 1
ATOM 770 C C . SER A 1 99 ? -56.243 -0.884 1.111 1.00 35.22 99 SER A C 1
ATOM 772 O O . SER A 1 99 ? -55.271 -0.457 1.741 1.00 35.22 99 SER A O 1
ATOM 774 N N . GLU A 1 100 ? -56.428 -2.169 0.819 1.00 43.59 100 GLU A N 1
ATOM 775 C CA . GLU A 1 100 ? -55.347 -3.126 0.598 1.00 43.59 100 GLU A CA 1
ATOM 776 C C . GLU A 1 100 ? -54.472 -2.642 -0.575 1.00 43.59 100 GLU A C 1
ATOM 778 O O . GLU A 1 100 ? -54.214 -3.362 -1.530 1.00 43.59 100 GLU A O 1
ATOM 783 N N . ASP A 1 101 ? -53.950 -1.421 -0.486 1.00 42.25 101 ASP A N 1
ATOM 784 C CA . ASP A 1 101 ? -52.675 -1.097 -1.093 1.00 42.25 101 ASP A CA 1
ATOM 785 C C . ASP A 1 101 ? -51.618 -1.599 -0.099 1.00 42.25 101 ASP A C 1
ATOM 787 O O . ASP A 1 101 ? -50.809 -0.855 0.463 1.00 42.25 101 ASP A O 1
ATOM 791 N N . GLU A 1 102 ? -51.643 -2.918 0.139 1.00 41.94 102 GLU A N 1
ATOM 792 C CA . GLU A 1 102 ? -50.399 -3.642 0.297 1.00 41.94 102 GLU A CA 1
ATOM 793 C C . GLU A 1 102 ? -49.530 -3.165 -0.865 1.00 41.94 102 GLU A C 1
ATOM 795 O O . GLU A 1 102 ? -49.784 -3.485 -2.025 1.00 41.94 102 GLU A O 1
ATOM 800 N N . CYS A 1 103 ? -48.486 -2.394 -0.570 1.00 40.38 103 CYS A N 1
ATOM 801 C CA . CYS A 1 103 ? -47.338 -2.301 -1.459 1.00 40.38 103 CYS A CA 1
ATOM 802 C C . CYS A 1 103 ? -46.644 -3.679 -1.499 1.00 40.38 103 CYS A C 1
ATOM 804 O O . CYS A 1 103 ? -45.492 -3.828 -1.087 1.00 40.38 103 CYS A O 1
ATOM 806 N N . LEU A 1 104 ? -47.365 -4.703 -1.961 1.00 47.12 104 LEU A N 1
ATOM 807 C CA . LEU A 1 104 ? -46.836 -5.877 -2.620 1.00 47.12 104 LEU A CA 1
ATOM 808 C C . LEU A 1 104 ? -46.084 -5.333 -3.834 1.00 47.12 104 LEU A C 1
ATOM 810 O O . LEU A 1 104 ? -46.680 -4.751 -4.730 1.00 47.12 104 LEU A O 1
ATOM 814 N N . GLU A 1 105 ? -44.761 -5.471 -3.804 1.00 45.19 105 GLU A N 1
ATOM 815 C CA . GLU A 1 105 ? -43.824 -4.988 -4.829 1.00 45.19 105 GLU A CA 1
ATOM 816 C C . GLU A 1 105 ? -43.389 -3.514 -4.723 1.00 45.19 105 GLU A C 1
ATOM 818 O O . GLU A 1 105 ? -43.150 -2.833 -5.718 1.00 45.19 105 GLU A O 1
ATOM 823 N N . CYS A 1 106 ? -43.024 -3.062 -3.521 1.00 49.38 106 CYS A N 1
ATOM 824 C CA . CYS A 1 106 ? -41.759 -2.323 -3.448 1.00 49.38 106 CYS A CA 1
ATOM 825 C C . CYS A 1 106 ? -40.624 -3.330 -3.694 1.00 49.38 106 CYS A C 1
ATOM 827 O O . CYS A 1 106 ? -39.939 -3.737 -2.751 1.00 49.38 106 CYS A O 1
ATOM 829 N N . GLU A 1 107 ? -40.420 -3.763 -4.945 1.00 55.50 107 GLU A N 1
ATOM 830 C CA . GLU A 1 107 ? -39.114 -4.271 -5.358 1.00 55.50 107 GLU A CA 1
ATOM 831 C C . GLU A 1 107 ? -38.128 -3.147 -5.046 1.00 55.50 107 GLU A C 1
ATOM 833 O O . GLU A 1 107 ? -37.965 -2.187 -5.799 1.00 55.50 107 GLU A O 1
ATOM 838 N N . THR A 1 108 ? -37.530 -3.202 -3.856 1.00 63.78 108 THR A N 1
ATOM 839 C CA . THR A 1 108 ? -36.431 -2.316 -3.508 1.00 63.78 108 THR A CA 1
ATOM 840 C C . THR A 1 108 ? -35.406 -2.511 -4.610 1.00 63.78 108 THR A C 1
ATOM 842 O O . THR A 1 108 ? -34.846 -3.596 -4.759 1.00 63.78 108 THR A O 1
ATOM 845 N N . PHE A 1 109 ? -35.234 -1.500 -5.463 1.00 73.00 109 PHE A N 1
ATOM 846 C CA . PHE A 1 109 ? -34.239 -1.544 -6.519 1.00 73.00 109 PHE A CA 1
ATOM 847 C C . PHE A 1 109 ? -32.880 -1.636 -5.832 1.00 73.00 109 PHE A C 1
ATOM 849 O O . PHE A 1 109 ? -32.305 -0.637 -5.405 1.00 73.00 109 PHE A O 1
ATOM 856 N N . VAL A 1 110 ? -32.398 -2.862 -5.651 1.00 77.06 110 VAL A N 1
ATOM 857 C CA . VAL A 1 110 ? -31.068 -3.123 -5.129 1.00 77.06 110 VAL A CA 1
ATOM 858 C C . VAL A 1 110 ? -30.125 -2.917 -6.310 1.00 77.06 110 VAL A C 1
ATOM 860 O O . VAL A 1 110 ? -30.133 -3.750 -7.234 1.00 77.06 110 VAL A O 1
ATOM 863 N N . PRO A 1 111 ? -29.345 -1.815 -6.331 1.00 81.06 111 PRO A N 1
ATOM 864 C CA . PRO A 1 111 ? -28.457 -1.543 -7.445 1.00 81.06 111 PRO A CA 1
ATOM 865 C C . PRO A 1 111 ? -27.459 -2.692 -7.573 1.00 81.06 111 PRO A C 1
ATOM 867 O O . PRO A 1 111 ? -27.039 -3.289 -6.580 1.00 81.06 111 PRO A O 1
ATOM 870 N N . LEU A 1 112 ? -27.071 -3.011 -8.807 1.00 84.94 112 LEU A N 1
ATOM 871 C CA . LEU A 1 112 ? -26.068 -4.048 -9.051 1.00 84.94 112 LEU A CA 1
ATOM 872 C C . LEU A 1 112 ? -24.725 -3.676 -8.407 1.00 84.94 112 LEU A C 1
ATOM 874 O O . LEU A 1 112 ? -24.031 -4.545 -7.887 1.00 84.94 112 LEU A O 1
ATOM 878 N N . ILE A 1 113 ? -24.387 -2.385 -8.439 1.00 89.00 113 ILE A N 1
ATOM 879 C CA . ILE A 1 113 ? -23.137 -1.818 -7.944 1.00 89.00 113 ILE A CA 1
ATOM 880 C C . ILE A 1 113 ? -23.460 -0.595 -7.082 1.00 89.00 113 ILE A C 1
ATOM 882 O O . ILE A 1 113 ? -24.233 0.266 -7.500 1.00 89.00 113 ILE A O 1
ATOM 886 N N . SER A 1 114 ? -22.837 -0.502 -5.908 1.00 91.12 114 SER A N 1
ATOM 887 C CA . SER A 1 114 ? -22.869 0.684 -5.049 1.00 91.12 114 SER A CA 1
ATOM 888 C C . SER A 1 114 ? -21.453 1.170 -4.767 1.00 91.12 114 SER A C 1
ATOM 890 O O . SER A 1 114 ? -20.561 0.369 -4.492 1.00 91.12 114 SER A O 1
ATOM 892 N N . HIS A 1 115 ? -21.241 2.486 -4.783 1.00 91.00 115 HIS A N 1
ATOM 893 C CA . HIS A 1 115 ? -20.001 3.067 -4.268 1.00 91.00 115 HIS A CA 1
ATOM 894 C C . HIS A 1 115 ? -19.873 2.760 -2.771 1.00 91.00 115 HIS A C 1
ATOM 896 O O . HIS A 1 115 ? -20.847 2.870 -2.024 1.00 91.00 115 HIS A O 1
ATOM 902 N N . LYS A 1 116 ? -18.676 2.340 -2.352 1.00 92.19 116 LYS A N 1
ATOM 903 C CA . LYS A 1 116 ? -18.323 2.109 -0.945 1.00 92.19 116 LYS A CA 1
ATOM 904 C C . LYS A 1 116 ? -17.360 3.168 -0.429 1.00 92.19 116 LYS A C 1
ATOM 906 O O . LYS A 1 116 ? -17.515 3.645 0.690 1.00 92.19 116 LYS A O 1
ATOM 911 N N . ARG A 1 117 ? -16.301 3.442 -1.196 1.00 95.06 117 ARG A N 1
ATOM 912 C CA . ARG A 1 117 ? -15.272 4.450 -0.891 1.00 95.06 117 ARG A CA 1
ATOM 913 C C . ARG A 1 117 ? -14.386 4.699 -2.103 1.00 95.06 117 ARG A C 1
ATOM 915 O O . ARG A 1 117 ? -14.092 3.767 -2.848 1.00 95.06 117 ARG A O 1
ATOM 922 N N . ALA A 1 118 ? -13.869 5.909 -2.233 1.00 96.25 118 ALA A N 1
ATOM 923 C CA . ALA A 1 118 ? -12.766 6.231 -3.127 1.00 96.25 118 ALA A CA 1
ATOM 924 C C . ALA A 1 118 ? -11.537 6.625 -2.304 1.00 96.25 118 ALA A C 1
ATOM 926 O O . ALA A 1 118 ? -11.653 7.285 -1.274 1.00 96.25 118 ALA A O 1
ATOM 927 N N . THR A 1 119 ? -10.351 6.217 -2.747 1.00 97.75 119 THR A N 1
ATOM 928 C CA . THR A 1 119 ? -9.087 6.534 -2.080 1.00 97.75 119 THR A CA 1
ATOM 929 C C . THR A 1 119 ? -8.099 7.112 -3.079 1.00 97.75 119 THR A C 1
ATOM 931 O O . THR A 1 119 ? -7.765 6.460 -4.068 1.00 97.75 119 THR A O 1
ATOM 934 N N . ALA A 1 120 ? -7.590 8.305 -2.781 1.00 97.88 120 ALA A N 1
ATOM 935 C CA . ALA A 1 120 ? -6.483 8.938 -3.483 1.00 97.88 120 ALA A CA 1
ATOM 936 C C . ALA A 1 120 ? -5.264 8.998 -2.559 1.00 97.88 120 ALA A C 1
ATOM 938 O O . ALA A 1 120 ? -5.379 9.356 -1.387 1.00 97.88 120 ALA A O 1
ATOM 939 N N . ASN A 1 121 ? -4.093 8.648 -3.079 1.00 97.19 121 ASN A N 1
ATOM 940 C CA . ASN A 1 121 ? -2.857 8.609 -2.313 1.00 97.19 121 ASN A CA 1
ATOM 941 C C . ASN A 1 121 ? -1.693 9.200 -3.116 1.00 97.19 121 ASN A C 1
ATOM 943 O O . ASN A 1 121 ? -1.484 8.848 -4.279 1.00 97.19 121 ASN A O 1
ATOM 947 N N . VAL A 1 122 ? -0.926 10.065 -2.457 1.00 98.25 122 VAL A N 1
ATOM 948 C CA . VAL A 1 122 ? 0.286 10.705 -2.967 1.00 98.25 122 VAL A CA 1
ATOM 949 C C . VAL A 1 122 ? 1.444 10.307 -2.068 1.00 98.25 122 VAL A C 1
ATOM 951 O O . VAL A 1 122 ? 1.393 10.523 -0.861 1.00 98.25 122 VAL A O 1
ATOM 954 N N . THR A 1 123 ? 2.498 9.732 -2.636 1.00 98.06 123 THR A N 1
ATOM 955 C CA . THR A 1 123 ? 3.701 9.327 -1.896 1.00 98.06 123 THR A CA 1
ATOM 956 C C . THR A 1 123 ? 4.934 9.926 -2.555 1.00 98.06 123 THR A C 1
ATOM 958 O O . THR A 1 123 ? 5.094 9.822 -3.767 1.00 98.06 123 THR A O 1
ATOM 961 N N . TRP A 1 124 ? 5.820 10.521 -1.765 1.00 97.75 124 TRP A N 1
ATOM 962 C CA . TRP A 1 124 ? 7.067 11.103 -2.241 1.00 97.75 124 TRP A CA 1
ATOM 963 C C . TRP A 1 124 ? 8.259 10.569 -1.449 1.00 97.75 124 TRP A C 1
ATOM 965 O O . TRP A 1 124 ? 8.305 10.676 -0.222 1.00 97.75 124 TRP A O 1
ATOM 975 N N . LEU A 1 125 ? 9.207 9.990 -2.180 1.00 96.75 125 LEU A N 1
ATOM 976 C CA . LEU A 1 125 ? 10.520 9.560 -1.726 1.00 96.75 125 LEU A CA 1
ATOM 977 C C . LEU A 1 125 ? 11.533 10.439 -2.473 1.00 96.75 125 LEU A C 1
ATOM 979 O O . LEU A 1 125 ? 11.651 10.299 -3.695 1.00 96.75 125 LEU A O 1
ATOM 983 N N . PRO A 1 126 ? 12.231 11.369 -1.804 1.00 94.50 126 PRO A N 1
ATOM 984 C CA . PRO A 1 126 ? 13.233 12.187 -2.458 1.00 94.50 126 PRO A CA 1
ATOM 985 C C . PRO A 1 126 ? 14.445 11.335 -2.850 1.00 94.50 126 PRO A C 1
ATOM 987 O O . PRO A 1 126 ? 14.839 10.405 -2.143 1.00 94.50 126 PRO A O 1
ATOM 990 N N . GLY A 1 127 ? 15.039 11.687 -3.979 1.00 88.75 127 GLY A N 1
ATOM 991 C CA . GLY A 1 127 ? 16.278 11.133 -4.508 1.00 88.75 127 GLY A CA 1
ATOM 992 C C . GLY A 1 127 ? 16.755 12.038 -5.637 1.00 88.75 127 GLY A C 1
ATOM 993 O O . GLY A 1 127 ? 15.945 12.764 -6.215 1.00 88.75 127 GLY A O 1
ATOM 994 N N . THR A 1 128 ? 18.061 12.070 -5.878 1.00 77.25 128 THR A N 1
ATOM 995 C CA . THR A 1 128 ? 18.677 12.867 -6.946 1.00 77.25 128 THR A CA 1
ATOM 996 C C . THR A 1 128 ? 19.936 12.171 -7.445 1.00 77.25 128 THR A C 1
ATOM 998 O O . THR A 1 128 ? 20.700 11.638 -6.639 1.00 77.25 128 THR A O 1
ATOM 1001 N N . GLY A 1 129 ? 20.211 12.251 -8.748 1.00 81.62 129 GLY A N 1
ATOM 1002 C CA . GLY A 1 129 ? 21.430 11.687 -9.330 1.00 81.62 129 GLY A CA 1
ATOM 1003 C C . GLY A 1 129 ? 21.442 10.162 -9.246 1.00 81.62 129 GLY A C 1
ATOM 1004 O O . GLY A 1 129 ? 20.637 9.504 -9.900 1.00 81.62 129 GLY A O 1
ATOM 1005 N N . ASP A 1 130 ? 22.358 9.605 -8.454 1.00 81.94 130 ASP A N 1
ATOM 1006 C CA . ASP A 1 130 ? 22.471 8.154 -8.259 1.00 81.94 130 ASP A CA 1
ATOM 1007 C C . ASP A 1 130 ? 21.553 7.605 -7.156 1.00 81.94 130 ASP A C 1
ATOM 1009 O O . ASP A 1 130 ? 21.387 6.391 -7.056 1.00 81.94 130 ASP A O 1
ATOM 1013 N N . ASP A 1 131 ? 20.896 8.466 -6.375 1.00 87.38 131 ASP A N 1
ATOM 1014 C CA . ASP A 1 131 ? 19.866 8.038 -5.430 1.00 87.38 131 ASP A CA 1
ATOM 1015 C C . ASP A 1 131 ? 18.492 8.028 -6.112 1.00 87.38 131 ASP A C 1
ATOM 1017 O O . ASP A 1 131 ? 18.001 9.068 -6.549 1.00 87.38 131 ASP A O 1
ATOM 1021 N N . LEU A 1 132 ? 17.838 6.862 -6.156 1.00 91.69 132 LEU A N 1
ATOM 1022 C CA . LEU A 1 132 ? 16.502 6.712 -6.742 1.00 91.69 132 LEU A CA 1
ATOM 1023 C C . LEU A 1 132 ? 15.457 7.516 -5.951 1.00 91.69 132 LEU A C 1
ATOM 1025 O O . LEU A 1 132 ? 15.173 7.212 -4.785 1.00 91.69 132 LEU A O 1
ATOM 1029 N N . GLY A 1 133 ? 14.843 8.495 -6.610 1.00 94.44 133 GLY A N 1
ATOM 1030 C CA . GLY A 1 133 ? 13.660 9.224 -6.167 1.00 94.44 133 GLY A CA 1
ATOM 1031 C C . GLY A 1 133 ? 12.387 8.639 -6.779 1.00 94.44 133 GLY A C 1
ATOM 1032 O O . GLY A 1 133 ? 12.378 8.201 -7.928 1.00 94.44 133 GLY A O 1
ATOM 1033 N N . ILE A 1 134 ? 11.297 8.621 -6.009 1.00 96.12 134 ILE A N 1
ATOM 1034 C CA . ILE A 1 134 ? 10.001 8.111 -6.469 1.00 96.12 134 ILE A CA 1
ATOM 1035 C C . ILE A 1 134 ? 8.893 9.065 -6.030 1.00 96.12 134 ILE A C 1
ATOM 1037 O O . ILE A 1 134 ? 8.662 9.271 -4.838 1.00 96.12 134 ILE A O 1
ATOM 1041 N N . PHE A 1 135 ? 8.145 9.594 -6.991 1.00 97.25 135 PHE A N 1
ATOM 1042 C CA . PHE A 1 135 ? 6.891 10.297 -6.741 1.00 97.25 135 PHE A CA 1
ATOM 1043 C C . PHE A 1 135 ? 5.727 9.476 -7.291 1.00 97.25 135 PHE A C 1
ATOM 1045 O O . PHE A 1 135 ? 5.676 9.174 -8.477 1.00 97.25 135 PHE A O 1
ATOM 1052 N N . SER A 1 136 ? 4.795 9.089 -6.426 1.00 97.56 136 SER A N 1
ATOM 1053 C CA . SER A 1 136 ? 3.701 8.179 -6.763 1.00 97.56 136 SER A CA 1
ATOM 1054 C C . SER A 1 136 ? 2.352 8.844 -6.558 1.00 97.56 136 SER A C 1
ATOM 1056 O O . SER A 1 136 ? 2.104 9.442 -5.510 1.00 97.56 136 SER A O 1
ATOM 1058 N N . LEU A 1 137 ? 1.461 8.659 -7.526 1.00 97.94 137 LEU A N 1
ATOM 1059 C CA . LEU A 1 137 ? 0.043 8.979 -7.419 1.00 97.94 137 LEU A CA 1
ATOM 1060 C C . LEU A 1 137 ? -0.743 7.690 -7.603 1.00 97.94 137 LEU A C 1
ATOM 1062 O O . LEU A 1 137 ? -0.470 6.925 -8.522 1.00 97.94 137 LEU A O 1
ATOM 1066 N N . SER A 1 138 ? -1.722 7.449 -6.743 1.00 97.38 138 SER A N 1
ATOM 1067 C CA . SER A 1 138 ? -2.590 6.280 -6.848 1.00 97.38 138 SER A CA 1
ATOM 1068 C C . SER A 1 138 ? -4.031 6.642 -6.539 1.00 97.38 138 SER A C 1
ATOM 1070 O O . SER A 1 138 ? -4.304 7.446 -5.647 1.00 97.38 138 SER A O 1
ATOM 1072 N N . LEU A 1 139 ? -4.937 6.037 -7.292 1.00 97.81 139 LEU A N 1
ATOM 1073 C CA . LEU A 1 139 ? -6.375 6.163 -7.156 1.00 97.81 139 LEU A CA 1
ATOM 1074 C C . LEU A 1 139 ? -6.973 4.761 -7.102 1.00 97.81 139 LEU A C 1
ATOM 1076 O O . LEU A 1 139 ? -6.563 3.870 -7.845 1.00 97.81 139 LEU A O 1
ATOM 1080 N N . SER A 1 140 ? -7.947 4.566 -6.229 1.00 97.75 140 SER A N 1
ATOM 1081 C CA . SER A 1 140 ? -8.746 3.347 -6.195 1.00 97.75 140 SER A CA 1
ATOM 1082 C C . SER A 1 140 ? -10.179 3.665 -5.819 1.00 97.75 140 SER A C 1
ATOM 1084 O O . SER A 1 140 ? -10.428 4.598 -5.056 1.00 97.75 140 SER A O 1
ATOM 1086 N N . GLU A 1 141 ? -11.104 2.872 -6.331 1.00 96.88 141 GLU A N 1
ATOM 1087 C CA . GLU A 1 141 ? -12.524 2.992 -6.034 1.00 96.88 141 GLU A CA 1
ATOM 1088 C C . GLU A 1 141 ? -13.042 1.627 -5.616 1.00 96.88 141 GLU A C 1
ATOM 1090 O O . GLU A 1 141 ? -12.882 0.666 -6.351 1.00 96.88 141 GLU A O 1
ATOM 1095 N N . ALA A 1 142 ? -13.615 1.522 -4.423 1.00 96.50 142 ALA A N 1
ATOM 1096 C CA . ALA A 1 142 ? -14.228 0.301 -3.938 1.00 96.50 142 ALA A CA 1
ATOM 1097 C C . ALA A 1 142 ? -15.727 0.338 -4.231 1.00 96.50 142 ALA A C 1
ATOM 1099 O O . ALA A 1 142 ? -16.446 1.230 -3.776 1.00 96.50 142 ALA A O 1
ATOM 1100 N N . LEU A 1 143 ? -16.175 -0.675 -4.955 1.00 96.06 143 LEU A N 1
ATOM 1101 C CA . LEU A 1 143 ? -17.540 -0.892 -5.392 1.00 96.06 143 LEU A CA 1
ATOM 1102 C C . LEU A 1 143 ? -18.080 -2.135 -4.683 1.00 96.06 143 LEU A C 1
ATOM 1104 O O . LEU A 1 143 ? -17.496 -3.213 -4.784 1.00 96.06 143 LEU A O 1
ATOM 1108 N N . GLU A 1 144 ? -19.173 -2.003 -3.947 1.00 94.81 144 GLU A N 1
ATOM 1109 C CA . GLU A 1 144 ? -19.887 -3.139 -3.364 1.00 94.81 144 GLU A CA 1
ATOM 1110 C C . GLU A 1 144 ? -20.899 -3.702 -4.352 1.00 94.81 144 GLU A C 1
ATOM 1112 O O . GLU A 1 144 ? -21.487 -2.962 -5.142 1.00 94.81 144 GLU A O 1
ATOM 1117 N N . LEU A 1 145 ? -21.117 -5.016 -4.275 1.00 92.19 145 LEU A N 1
ATOM 1118 C CA . LEU A 1 145 ? -22.225 -5.689 -4.943 1.00 92.19 145 LEU A CA 1
ATOM 1119 C C . LEU A 1 145 ? -23.268 -6.046 -3.878 1.00 92.19 145 LEU A C 1
ATOM 1121 O O . LEU A 1 145 ? -23.127 -7.087 -3.241 1.00 92.19 145 LEU A O 1
ATOM 1125 N N . PRO A 1 146 ? -24.320 -5.237 -3.656 1.00 88.38 146 PRO A N 1
ATOM 1126 C CA . PRO A 1 146 ? -25.266 -5.473 -2.561 1.00 88.38 146 PRO A CA 1
ATOM 1127 C C . PRO A 1 146 ? -25.975 -6.836 -2.621 1.00 88.38 146 PRO A C 1
ATOM 1129 O O . PRO A 1 146 ? -26.416 -7.350 -1.599 1.00 88.38 146 PRO A O 1
ATOM 1132 N N . ARG A 1 147 ? -26.058 -7.447 -3.812 1.00 88.75 147 ARG A N 1
ATOM 1133 C CA . ARG A 1 147 ? -26.611 -8.797 -4.023 1.00 88.75 147 ARG A CA 1
ATOM 1134 C C . ARG A 1 147 ? -25.682 -9.927 -3.555 1.00 88.75 147 ARG A C 1
ATOM 1136 O O . ARG A 1 147 ? -26.144 -11.050 -3.388 1.00 88.75 147 ARG A O 1
ATOM 1143 N N . TYR A 1 148 ? -24.393 -9.645 -3.365 1.00 88.56 148 TYR A N 1
ATOM 1144 C CA . TYR A 1 148 ? -23.376 -10.603 -2.937 1.00 88.56 148 TYR A CA 1
ATOM 1145 C C . TYR A 1 148 ? -22.699 -10.092 -1.666 1.00 88.56 148 TYR A C 1
ATOM 1147 O O . TYR A 1 148 ? -21.764 -9.290 -1.712 1.00 88.56 148 TYR A O 1
ATOM 1155 N N . GLU A 1 149 ? -23.182 -10.564 -0.517 1.00 89.50 149 GLU A N 1
ATOM 1156 C CA . GLU A 1 149 ? -22.693 -10.119 0.786 1.00 89.50 149 GLU A CA 1
ATOM 1157 C C . GLU A 1 149 ? -21.167 -10.247 0.898 1.00 89.50 149 GLU A C 1
ATOM 1159 O O . GLU A 1 149 ? -20.565 -11.286 0.601 1.00 89.50 149 GLU A O 1
ATOM 1164 N N . GLY A 1 150 ? -20.533 -9.158 1.336 1.00 90.56 150 GLY A N 1
ATOM 1165 C CA . GLY A 1 150 ? -19.097 -9.125 1.582 1.00 90.56 150 GLY A CA 1
ATOM 1166 C C . GLY A 1 150 ? -18.227 -9.017 0.331 1.00 90.56 150 GLY A C 1
ATOM 1167 O O . GLY A 1 150 ? -17.002 -8.952 0.464 1.00 90.56 150 GLY A O 1
ATOM 1168 N N . PHE A 1 151 ? -18.816 -8.990 -0.869 1.00 95.44 151 PHE A N 1
ATOM 1169 C CA . PHE A 1 151 ? -18.066 -8.846 -2.109 1.00 95.44 151 PHE A CA 1
ATOM 1170 C C . PHE A 1 151 ? -17.781 -7.376 -2.432 1.00 95.44 151 PHE A C 1
ATOM 1172 O O . PHE A 1 151 ? -18.632 -6.494 -2.301 1.00 95.44 151 PHE A O 1
ATOM 1179 N N . THR A 1 152 ? -16.555 -7.086 -2.854 1.00 96.44 152 THR A N 1
ATOM 1180 C CA . THR A 1 152 ? -16.119 -5.750 -3.261 1.00 96.44 152 THR A CA 1
ATOM 1181 C C . THR A 1 152 ? -15.218 -5.857 -4.487 1.00 96.44 152 THR A C 1
ATOM 1183 O O . THR A 1 152 ? -14.268 -6.637 -4.498 1.00 96.44 152 THR A O 1
ATOM 1186 N N . ILE A 1 153 ? -15.488 -5.035 -5.497 1.00 97.31 153 ILE A N 1
ATOM 1187 C CA . ILE A 1 153 ? -14.640 -4.845 -6.675 1.00 97.31 153 ILE A CA 1
ATOM 1188 C C . ILE A 1 153 ? -13.876 -3.540 -6.483 1.00 97.31 153 ILE A C 1
ATOM 1190 O O . ILE A 1 153 ? -14.474 -2.522 -6.159 1.00 97.31 153 ILE A O 1
ATOM 1194 N N . THR A 1 154 ? -12.557 -3.554 -6.640 1.00 98.00 154 THR A N 1
ATOM 1195 C CA . THR A 1 154 ? -11.723 -2.362 -6.457 1.00 98.00 154 THR A CA 1
ATOM 1196 C C . THR A 1 154 ? -10.792 -2.155 -7.647 1.00 98.00 154 THR A C 1
ATOM 1198 O O . THR A 1 154 ? -9.676 -2.684 -7.629 1.00 98.00 154 THR A O 1
ATOM 1201 N N . PRO A 1 155 ? -11.204 -1.416 -8.695 1.00 97.69 155 PRO A N 1
ATOM 1202 C CA . PRO A 1 155 ? -10.260 -0.870 -9.660 1.00 97.69 155 PRO A CA 1
ATOM 1203 C C . PRO A 1 155 ? -9.232 0.034 -8.970 1.00 97.69 155 PRO A C 1
ATOM 1205 O O . PRO A 1 155 ? -9.555 0.830 -8.082 1.00 97.69 155 PRO A O 1
ATOM 1208 N N . ARG A 1 156 ? -7.980 -0.081 -9.406 1.00 97.69 156 ARG A N 1
ATOM 1209 C CA . ARG A 1 156 ? -6.850 0.718 -8.949 1.00 97.69 156 ARG A CA 1
ATOM 1210 C C . ARG A 1 156 ? -6.010 1.155 -10.139 1.00 97.69 156 ARG A C 1
ATOM 1212 O O . ARG A 1 156 ? -5.684 0.354 -11.010 1.00 97.69 156 ARG A O 1
ATOM 1219 N N . PHE A 1 157 ? -5.602 2.415 -10.108 1.00 97.56 157 PHE A N 1
ATOM 1220 C CA . PHE A 1 157 ? -4.632 2.992 -11.022 1.00 97.56 157 PHE A CA 1
ATOM 1221 C C . PHE A 1 157 ? -3.514 3.667 -10.228 1.00 97.56 157 PHE A C 1
ATOM 1223 O O . PHE A 1 157 ? -3.772 4.368 -9.248 1.00 97.56 157 PHE A O 1
ATOM 1230 N N . GLY A 1 158 ? -2.273 3.460 -10.642 1.00 97.12 158 GLY A N 1
ATOM 1231 C CA . GLY A 1 158 ? -1.087 4.067 -10.063 1.00 97.12 158 GLY A CA 1
ATOM 1232 C C . GLY A 1 158 ? -0.142 4.557 -11.149 1.00 97.12 158 GLY A C 1
ATOM 1233 O O . GLY A 1 158 ? -0.005 3.934 -12.198 1.00 97.12 158 GLY A O 1
ATOM 1234 N N . VAL A 1 159 ? 0.521 5.677 -10.891 1.00 97.38 159 VAL A N 1
ATOM 1235 C CA . VAL A 1 159 ? 1.643 6.163 -11.692 1.00 97.38 159 VAL A CA 1
ATOM 1236 C C . VAL A 1 159 ? 2.799 6.502 -10.767 1.00 97.38 159 VAL A C 1
ATOM 1238 O O . VAL A 1 159 ? 2.621 7.180 -9.752 1.00 97.38 159 VAL A O 1
ATOM 1241 N N . HIS A 1 160 ? 3.986 6.045 -11.144 1.00 96.94 160 HIS A N 1
ATOM 1242 C CA . HIS A 1 160 ? 5.231 6.285 -10.436 1.00 96.94 160 HIS A CA 1
ATOM 1243 C C . HIS A 1 160 ? 6.173 7.045 -11.359 1.00 96.94 160 HIS A C 1
ATOM 1245 O O . HIS A 1 160 ? 6.532 6.556 -12.426 1.00 96.94 160 HIS A O 1
ATOM 1251 N N . TYR A 1 161 ? 6.553 8.248 -10.951 1.00 95.69 161 TYR A N 1
ATOM 1252 C CA . TYR A 1 161 ? 7.593 9.046 -11.579 1.00 95.69 161 TYR A CA 1
ATOM 1253 C C . TYR A 1 161 ? 8.906 8.726 -10.878 1.00 95.69 161 TYR A C 1
ATOM 1255 O O . TYR A 1 161 ? 9.014 8.882 -9.659 1.00 95.69 161 TYR A O 1
ATOM 1263 N N . LEU A 1 162 ? 9.861 8.241 -11.655 1.00 93.38 162 LEU A N 1
ATOM 1264 C CA . LEU A 1 162 ? 11.145 7.741 -11.199 1.00 93.38 162 LEU A CA 1
ATOM 1265 C C . LEU A 1 162 ? 12.211 8.759 -11.598 1.00 93.38 162 LEU A C 1
ATOM 1267 O O . LEU A 1 162 ? 12.269 9.174 -12.758 1.00 93.38 162 LEU A O 1
ATOM 1271 N N . ASP A 1 163 ? 13.013 9.181 -10.627 1.00 90.06 163 ASP A N 1
ATOM 1272 C CA . ASP A 1 163 ? 14.170 10.045 -10.847 1.00 90.06 163 ASP A CA 1
ATOM 1273 C C . ASP A 1 163 ? 15.435 9.305 -10.421 1.00 90.06 163 ASP A C 1
ATOM 1275 O O . ASP A 1 163 ? 15.521 8.800 -9.301 1.00 90.06 163 ASP A O 1
ATOM 1279 N N . GLY A 1 164 ? 16.398 9.206 -11.333 1.00 83.06 164 GLY A N 1
ATOM 1280 C CA . GLY A 1 164 ? 17.550 8.331 -11.167 1.00 83.06 164 GLY A CA 1
ATOM 1281 C C . GLY A 1 164 ? 17.184 6.835 -11.059 1.00 83.06 164 GLY A C 1
ATOM 1282 O O . GLY A 1 164 ? 16.040 6.437 -11.280 1.00 83.06 164 GLY A O 1
ATOM 1283 N N . PRO A 1 165 ? 18.165 5.983 -10.728 1.00 79.81 165 PRO A N 1
ATOM 1284 C CA . PRO A 1 165 ? 19.576 6.330 -10.613 1.00 79.81 165 PRO A CA 1
ATOM 1285 C C . PRO A 1 165 ? 20.220 6.439 -12.010 1.00 79.81 165 PRO A C 1
ATOM 1287 O O . PRO A 1 165 ? 19.966 5.599 -12.873 1.00 79.81 165 PRO A O 1
ATOM 1290 N N . VAL A 1 166 ? 21.070 7.451 -12.241 1.00 79.88 166 VAL A N 1
ATOM 1291 C CA . VAL A 1 166 ? 21.700 7.729 -13.561 1.00 79.88 166 VAL A CA 1
ATOM 1292 C C . VAL A 1 166 ? 22.527 6.546 -14.081 1.00 79.88 166 VAL A C 1
ATOM 1294 O O . VAL A 1 166 ? 22.679 6.361 -15.286 1.00 79.88 166 VAL A O 1
ATOM 1297 N N . ARG A 1 167 ? 23.031 5.704 -13.177 1.00 80.31 167 ARG A N 1
ATOM 1298 C CA . ARG A 1 167 ? 23.789 4.490 -13.503 1.00 80.31 167 ARG A CA 1
ATOM 1299 C C . ARG A 1 167 ? 22.976 3.336 -14.111 1.00 80.31 167 ARG A C 1
ATOM 1301 O O . ARG A 1 167 ? 23.583 2.341 -14.504 1.00 80.31 167 ARG A O 1
ATOM 1308 N N . THR A 1 168 ? 21.643 3.408 -14.122 1.00 82.12 168 THR A N 1
ATOM 1309 C CA . THR A 1 168 ? 20.776 2.359 -14.687 1.00 82.12 168 THR A CA 1
ATOM 1310 C C . THR A 1 168 ? 19.789 2.934 -15.692 1.00 82.12 168 THR A C 1
ATOM 1312 O O . THR A 1 168 ? 19.336 4.064 -15.547 1.00 82.12 168 THR A O 1
ATOM 1315 N N . ASP A 1 169 ? 19.381 2.121 -16.664 1.00 84.44 169 ASP A N 1
ATOM 1316 C CA . ASP A 1 169 ? 18.467 2.530 -17.737 1.00 84.44 169 ASP A CA 1
ATOM 1317 C C . ASP A 1 169 ? 16.983 2.464 -17.328 1.00 84.44 169 ASP A C 1
ATOM 1319 O O . ASP A 1 169 ? 16.139 1.953 -18.075 1.00 84.44 169 ASP A O 1
ATOM 1323 N N . LEU A 1 170 ? 16.664 2.950 -16.127 1.00 88.00 170 LEU A N 1
ATOM 1324 C CA . LEU A 1 170 ? 15.308 2.953 -15.589 1.00 88.00 170 LEU A CA 1
ATOM 1325 C C . LEU A 1 170 ? 14.443 3.973 -16.354 1.00 88.00 170 LEU A C 1
ATOM 1327 O O . LEU A 1 170 ? 14.858 5.123 -16.530 1.00 88.00 170 LEU A O 1
ATOM 1331 N N . PRO A 1 171 ? 13.241 3.604 -16.832 1.00 90.94 171 PRO A N 1
ATOM 1332 C CA . PRO A 1 171 ? 12.353 4.573 -17.453 1.00 90.94 171 PRO A CA 1
ATOM 1333 C C . PRO A 1 171 ? 11.886 5.601 -16.420 1.00 90.94 171 PRO A C 1
ATOM 1335 O O . PRO A 1 171 ? 11.628 5.276 -15.267 1.00 90.94 171 PRO A O 1
ATOM 1338 N N . ALA A 1 172 ? 11.676 6.841 -16.859 1.00 91.06 172 ALA A N 1
ATOM 1339 C CA . ALA A 1 172 ? 11.241 7.923 -15.972 1.00 91.06 172 ALA A CA 1
ATOM 1340 C C . ALA A 1 172 ? 9.844 7.709 -15.360 1.00 91.06 172 ALA A C 1
ATOM 1342 O O . ALA A 1 172 ? 9.449 8.440 -14.452 1.00 91.06 172 ALA A O 1
ATOM 1343 N N . ARG A 1 173 ? 9.039 6.782 -15.904 1.00 93.88 173 ARG A N 1
ATOM 1344 C CA . ARG A 1 173 ? 7.667 6.527 -15.453 1.00 93.88 173 ARG A CA 1
ATOM 1345 C C . ARG A 1 173 ? 7.261 5.072 -15.639 1.00 93.88 173 ARG A C 1
ATOM 1347 O O . ARG A 1 173 ? 7.526 4.502 -16.694 1.00 93.88 173 ARG A O 1
ATOM 1354 N N . VAL A 1 174 ? 6.540 4.541 -14.658 1.00 95.25 174 VAL A N 1
ATOM 1355 C CA . VAL A 1 174 ? 5.866 3.235 -14.712 1.00 95.25 174 VAL A CA 1
ATOM 1356 C C . VAL A 1 174 ? 4.451 3.344 -14.143 1.00 95.25 174 VAL A C 1
ATOM 1358 O O . VAL A 1 174 ? 4.136 4.285 -13.406 1.00 95.25 174 VAL A O 1
ATOM 1361 N N . TYR A 1 175 ? 3.592 2.398 -14.510 1.00 95.94 175 TYR A N 1
ATOM 1362 C CA . TYR A 1 175 ? 2.167 2.412 -14.209 1.00 95.94 175 TYR A CA 1
ATOM 1363 C C . TYR A 1 175 ? 1.702 1.086 -13.610 1.00 95.94 175 TYR A C 1
ATOM 1365 O O . TYR A 1 175 ? 2.148 0.015 -14.025 1.00 95.94 175 TYR A O 1
ATOM 1373 N N . ASP A 1 176 ? 0.732 1.197 -12.705 1.00 94.31 176 ASP A N 1
ATOM 1374 C CA . ASP A 1 176 ? 0.012 0.087 -12.088 1.00 94.31 176 ASP A CA 1
ATOM 1375 C C . ASP A 1 176 ? -1.451 0.188 -12.497 1.00 94.31 176 ASP A C 1
ATOM 1377 O O . ASP A 1 176 ? -2.094 1.211 -12.261 1.00 94.31 176 ASP A O 1
ATOM 1381 N N . THR A 1 177 ? -2.020 -0.860 -13.074 1.00 95.75 177 THR A N 1
ATOM 1382 C CA . THR A 1 177 ? -3.469 -0.938 -13.282 1.00 95.75 177 THR A CA 1
ATOM 1383 C C . THR A 1 177 ? -3.956 -2.302 -12.854 1.00 95.75 177 THR A C 1
ATOM 1385 O O . THR A 1 177 ? -3.502 -3.305 -13.386 1.00 95.75 177 THR A O 1
ATOM 1388 N N . SER A 1 178 ? -4.874 -2.364 -11.898 1.00 96.75 178 SER A N 1
ATOM 1389 C CA . SER A 1 178 ? -5.403 -3.638 -11.414 1.00 96.75 178 SER A CA 1
ATOM 1390 C C . SER A 1 178 ? -6.865 -3.532 -11.015 1.00 96.75 178 SER A C 1
ATOM 1392 O O . SER A 1 178 ? -7.387 -2.445 -10.768 1.00 96.75 178 SER A O 1
ATOM 1394 N N . VAL A 1 179 ? -7.538 -4.677 -10.962 1.00 97.88 179 VAL A N 1
ATOM 1395 C CA . VAL A 1 179 ? -8.905 -4.784 -10.447 1.00 97.88 179 VAL A CA 1
ATOM 1396 C C . VAL A 1 179 ? -8.923 -5.881 -9.401 1.00 97.88 179 VAL A C 1
ATOM 1398 O O . VAL A 1 179 ? -8.728 -7.045 -9.729 1.00 97.88 179 VAL A O 1
ATOM 1401 N N . ALA A 1 180 ? -9.143 -5.513 -8.141 1.00 97.69 180 ALA A N 1
ATOM 1402 C CA . ALA A 1 180 ? -9.224 -6.474 -7.049 1.00 97.69 180 ALA A CA 1
ATOM 1403 C C . ALA A 1 180 ? -10.661 -6.950 -6.836 1.00 97.69 180 ALA A C 1
ATOM 1405 O O . ALA A 1 180 ? -11.572 -6.140 -6.682 1.00 97.69 180 ALA A O 1
ATOM 1406 N N . PHE A 1 181 ? -10.847 -8.261 -6.762 1.00 97.75 181 PHE A N 1
ATOM 1407 C CA . PHE A 1 181 ? -12.085 -8.913 -6.357 1.00 97.75 181 PHE A CA 1
ATOM 1408 C C . PHE A 1 181 ? -11.882 -9.458 -4.952 1.00 97.75 181 PHE A C 1
ATOM 1410 O O . PHE A 1 181 ? -11.106 -10.392 -4.758 1.00 97.75 181 PHE A O 1
ATOM 1417 N N . ARG A 1 182 ? -12.548 -8.851 -3.972 1.00 97.69 182 ARG A N 1
ATOM 1418 C CA . ARG A 1 182 ? -12.419 -9.189 -2.555 1.00 97.69 182 ARG A CA 1
ATOM 1419 C C . ARG A 1 182 ? -13.725 -9.759 -2.034 1.00 97.69 182 ARG A C 1
ATOM 1421 O O . ARG A 1 182 ? -14.774 -9.154 -2.220 1.00 97.69 182 ARG A O 1
ATOM 1428 N N . TRP A 1 183 ? -13.641 -10.868 -1.316 1.00 97.00 183 TRP A N 1
ATOM 1429 C CA . TRP A 1 183 ? -14.739 -11.477 -0.585 1.00 97.00 183 TRP A CA 1
ATOM 1430 C C . TRP A 1 183 ? -14.377 -11.574 0.893 1.00 97.00 183 TRP A C 1
ATOM 1432 O O . TRP A 1 183 ? -13.458 -12.299 1.276 1.00 97.00 183 TRP A O 1
ATOM 1442 N N . PHE A 1 184 ? -15.083 -10.808 1.720 1.00 96.25 184 PHE A N 1
ATOM 1443 C CA . PHE A 1 184 ? -14.929 -10.824 3.168 1.00 96.25 184 PHE A CA 1
ATOM 1444 C C . PHE A 1 184 ? -16.231 -11.285 3.811 1.00 96.25 184 PHE A C 1
ATOM 1446 O O . PHE A 1 184 ? -17.239 -10.595 3.687 1.00 96.25 184 PHE A O 1
ATOM 1453 N N . ASN A 1 185 ? -16.219 -12.407 4.527 1.00 94.81 185 ASN A N 1
ATOM 1454 C CA . ASN A 1 185 ? -17.422 -12.896 5.195 1.00 94.81 185 ASN A CA 1
ATOM 1455 C C . ASN A 1 185 ? -17.115 -13.529 6.560 1.00 94.81 185 ASN A C 1
ATOM 1457 O O . ASN A 1 185 ? -15.976 -13.883 6.882 1.00 94.81 185 ASN A O 1
ATOM 1461 N N . LYS A 1 186 ? -18.152 -13.659 7.386 1.00 93.81 186 LYS A N 1
ATOM 1462 C CA . LYS A 1 186 ? -18.119 -14.371 8.660 1.00 93.81 186 LYS A CA 1
ATOM 1463 C C . LYS A 1 186 ? -18.564 -15.807 8.424 1.00 93.81 186 LYS A C 1
ATOM 1465 O O . LYS A 1 186 ? -19.647 -16.052 7.912 1.00 93.81 186 LYS A O 1
ATOM 1470 N N . PHE A 1 187 ? -17.729 -16.758 8.821 1.00 92.50 187 PHE A N 1
ATOM 1471 C CA . PHE A 1 187 ? -18.117 -18.166 8.825 1.00 92.50 187 PHE A CA 1
ATOM 1472 C C . PHE A 1 187 ? -18.968 -18.493 10.062 1.00 92.50 187 PHE A C 1
ATOM 1474 O O . PHE A 1 187 ? -19.921 -19.258 9.984 1.00 92.50 187 PHE A O 1
ATOM 1481 N N . ASN A 1 188 ? -18.632 -17.898 11.211 1.00 94.25 188 ASN A N 1
ATOM 1482 C CA . ASN A 1 188 ? -19.423 -17.932 12.443 1.00 94.25 188 ASN A CA 1
ATOM 1483 C C . ASN A 1 188 ? -19.044 -16.738 13.342 1.00 94.25 188 ASN A C 1
ATOM 1485 O O . ASN A 1 188 ? -18.320 -15.837 12.919 1.00 94.25 188 ASN A O 1
ATOM 1489 N N . GLU A 1 189 ? -19.501 -16.722 14.597 1.00 92.69 189 GLU A N 1
ATOM 1490 C CA . GLU A 1 189 ? -19.206 -15.638 15.549 1.00 92.69 189 GLU A CA 1
ATOM 1491 C C . GLU A 1 189 ? -17.709 -15.453 15.852 1.00 92.69 189 GLU A C 1
ATOM 1493 O O . GLU A 1 189 ? -17.280 -14.350 16.196 1.00 92.69 189 GLU A O 1
ATOM 1498 N N . LYS A 1 190 ? -16.906 -16.518 15.733 1.00 95.44 190 LYS A N 1
ATOM 1499 C CA . LYS A 1 190 ? -15.467 -16.502 16.035 1.00 95.44 190 LYS A CA 1
ATOM 1500 C C . LYS A 1 190 ? -14.590 -16.419 14.794 1.00 95.44 190 LYS A C 1
ATOM 1502 O O . LYS A 1 190 ? -13.468 -15.934 14.898 1.00 95.44 190 LYS A O 1
ATOM 1507 N N . TRP A 1 191 ? -15.063 -16.901 13.651 1.00 96.62 191 TRP A N 1
ATOM 1508 C CA . TRP A 1 191 ? -14.271 -17.026 12.434 1.00 96.62 191 TRP A CA 1
ATOM 1509 C C . TRP A 1 191 ? -14.777 -16.109 11.332 1.00 96.62 191 TRP A C 1
ATOM 1511 O O . TRP A 1 191 ? -15.956 -16.106 10.977 1.00 96.62 191 TRP A O 1
ATOM 1521 N N . SER A 1 192 ? -13.858 -15.358 10.743 1.00 97.00 192 SER A N 1
ATOM 1522 C CA . SER A 1 192 ? -14.083 -14.591 9.517 1.00 97.00 192 SER A CA 1
ATOM 1523 C C . SER A 1 192 ? -12.959 -14.876 8.536 1.00 97.00 192 SER A C 1
ATOM 1525 O O . SER A 1 192 ? -11.877 -15.297 8.943 1.00 97.00 192 SER A O 1
ATOM 1527 N N . TYR A 1 193 ? -13.199 -14.649 7.256 1.00 96.69 193 TYR A N 1
ATOM 1528 C CA . TYR A 1 193 ? -12.187 -14.837 6.230 1.00 96.69 193 TYR A CA 1
ATOM 1529 C C . TYR A 1 193 ? -12.212 -13.698 5.220 1.00 96.69 193 TYR A C 1
ATOM 1531 O O . TYR A 1 193 ? -13.211 -13.000 5.055 1.00 96.69 193 TYR A O 1
ATOM 1539 N N . GLU A 1 194 ? -11.082 -13.539 4.549 1.00 96.75 194 GLU A N 1
ATOM 1540 C CA . GLU A 1 194 ? -10.870 -12.615 3.455 1.00 96.75 194 GLU A CA 1
ATOM 1541 C C . GLU A 1 194 ? -10.160 -13.350 2.329 1.00 96.75 194 GLU A C 1
ATOM 1543 O O . GLU A 1 194 ? -9.059 -13.867 2.516 1.00 96.75 194 GLU A O 1
ATOM 1548 N N . LEU A 1 195 ? -10.786 -13.372 1.161 1.00 97.69 195 LEU A N 1
ATOM 1549 C CA . LEU A 1 195 ? -10.186 -13.848 -0.074 1.00 97.69 195 LEU A CA 1
ATOM 1550 C C . LEU A 1 195 ? -10.134 -12.679 -1.045 1.00 97.69 195 LEU A C 1
ATOM 1552 O O . LEU A 1 195 ? -11.135 -12.003 -1.254 1.00 97.69 195 LEU A O 1
ATOM 1556 N N . GLU A 1 196 ? -8.979 -12.428 -1.638 1.00 97.62 196 GLU A N 1
ATOM 1557 C CA . GLU A 1 196 ? -8.826 -11.409 -2.666 1.00 97.62 196 GLU A CA 1
ATOM 1558 C C . GLU A 1 196 ? -7.972 -11.941 -3.804 1.00 97.62 196 GLU A C 1
ATOM 1560 O O . GLU A 1 196 ? -6.940 -12.571 -3.566 1.00 97.62 196 GLU A O 1
ATOM 1565 N N . VAL A 1 197 ? -8.394 -11.651 -5.031 1.00 97.81 197 VAL A N 1
ATOM 1566 C CA . VAL A 1 197 ? -7.611 -11.865 -6.248 1.00 97.81 197 VAL A CA 1
ATOM 1567 C C . VAL A 1 197 ? -7.637 -10.574 -7.051 1.00 97.81 197 VAL A C 1
ATOM 1569 O O . VAL A 1 197 ? -8.700 -10.001 -7.280 1.00 97.81 197 VAL A O 1
ATOM 1572 N N . ALA A 1 198 ? -6.470 -10.108 -7.471 1.00 97.06 198 ALA A N 1
ATOM 1573 C CA . ALA A 1 198 ? -6.298 -8.850 -8.173 1.00 97.06 198 ALA A CA 1
ATOM 1574 C C . ALA A 1 198 ? -5.371 -9.039 -9.383 1.00 97.06 198 ALA A C 1
ATOM 1576 O O . ALA A 1 198 ? -4.150 -8.889 -9.249 1.00 97.06 198 ALA A O 1
ATOM 1577 N N . PRO A 1 199 ? -5.929 -9.389 -10.559 1.00 96.25 199 PRO A N 1
ATOM 1578 C CA . PRO A 1 199 ? -5.206 -9.285 -11.818 1.00 96.25 199 PRO A CA 1
ATOM 1579 C C . PRO A 1 199 ? -4.882 -7.821 -12.134 1.00 96.25 199 PRO A C 1
ATOM 1581 O O . PRO A 1 199 ? -5.695 -6.916 -11.908 1.00 96.25 199 PRO A O 1
ATOM 1584 N N . GLY A 1 200 ? -3.698 -7.592 -12.691 1.00 94.31 200 GLY A N 1
ATOM 1585 C CA . GLY A 1 200 ? -3.260 -6.272 -13.111 1.00 94.31 200 GLY A CA 1
ATOM 1586 C C . GLY A 1 200 ? -2.152 -6.289 -14.155 1.00 94.31 200 GLY A C 1
ATOM 1587 O O . GLY A 1 200 ? -1.511 -7.307 -14.400 1.00 94.31 200 GLY A O 1
ATOM 1588 N N . VAL A 1 201 ? -1.947 -5.125 -14.761 1.00 94.69 201 VAL A N 1
ATOM 1589 C CA . VAL A 1 201 ? -0.870 -4.810 -15.695 1.00 94.69 201 VAL A CA 1
ATOM 1590 C C . VAL A 1 201 ? 0.062 -3.810 -15.016 1.00 94.69 201 VAL A C 1
ATOM 1592 O O . VAL A 1 201 ? -0.378 -2.749 -14.569 1.00 94.69 201 VAL A O 1
ATOM 1595 N N . TYR A 1 202 ? 1.346 -4.151 -14.962 1.00 93.88 202 TYR A N 1
ATOM 1596 C CA . TYR A 1 202 ? 2.407 -3.359 -14.346 1.00 93.88 202 TYR A CA 1
ATOM 1597 C C . TYR A 1 202 ? 3.494 -3.110 -15.387 1.00 93.88 202 TYR A C 1
ATOM 1599 O O . TYR A 1 202 ? 4.278 -4.008 -15.707 1.00 93.88 202 TYR A O 1
ATOM 1607 N N . SER A 1 203 ? 3.498 -1.913 -15.972 1.00 93.12 203 SER A N 1
ATOM 1608 C CA . SER A 1 203 ? 4.300 -1.627 -17.164 1.00 93.12 203 SER A CA 1
ATOM 1609 C C . SER A 1 203 ? 4.650 -0.146 -17.309 1.00 93.12 203 SER A C 1
ATOM 1611 O O . SER A 1 203 ? 3.999 0.725 -16.737 1.00 93.12 203 SER A O 1
ATOM 1613 N N . ASP A 1 204 ? 5.650 0.158 -18.133 1.00 89.12 204 ASP A N 1
ATOM 1614 C CA . ASP A 1 204 ? 5.913 1.500 -18.669 1.00 89.12 204 ASP A CA 1
ATOM 1615 C C . ASP A 1 204 ? 5.035 1.864 -19.892 1.00 89.12 204 ASP A C 1
ATOM 1617 O O . ASP A 1 204 ? 5.245 2.904 -20.523 1.00 89.12 204 ASP A O 1
ATOM 1621 N N . PHE A 1 205 ? 4.068 1.003 -20.238 1.00 86.62 205 PHE A N 1
ATOM 1622 C CA . PHE A 1 205 ? 3.234 1.030 -21.450 1.00 86.62 205 PHE A CA 1
ATOM 1623 C C . PHE A 1 205 ? 4.002 0.916 -22.776 1.00 86.62 205 PHE A C 1
ATOM 1625 O O . PHE A 1 205 ? 3.413 1.076 -23.846 1.00 86.62 205 PHE A O 1
ATOM 1632 N N . LYS A 1 206 ? 5.298 0.595 -22.738 1.00 81.88 206 LYS A N 1
ATOM 1633 C CA . LYS A 1 206 ? 6.083 0.231 -23.923 1.00 81.88 206 LYS A CA 1
ATOM 1634 C C . LYS A 1 206 ? 6.278 -1.277 -23.993 1.00 81.88 206 LYS A C 1
ATOM 1636 O O . LYS A 1 206 ? 6.156 -1.846 -25.079 1.00 81.88 206 LYS A O 1
ATOM 1641 N N . ASN A 1 207 ? 6.558 -1.916 -22.859 1.00 78.50 207 ASN A N 1
ATOM 1642 C CA . ASN A 1 207 ? 6.648 -3.366 -22.739 1.00 78.50 207 ASN A CA 1
ATOM 1643 C C . ASN A 1 207 ? 5.342 -3.940 -22.159 1.00 78.50 207 ASN A C 1
ATOM 1645 O O . ASN A 1 207 ? 5.195 -4.099 -20.946 1.00 78.50 207 ASN A O 1
ATOM 1649 N N . VAL A 1 208 ? 4.369 -4.204 -23.037 1.00 78.75 208 VAL A N 1
ATOM 1650 C CA . VAL A 1 208 ? 3.073 -4.810 -22.682 1.00 78.75 208 VAL A CA 1
ATOM 1651 C C . VAL A 1 208 ? 3.025 -6.232 -23.237 1.00 78.75 208 VAL A C 1
ATOM 1653 O O . VAL A 1 208 ? 2.423 -6.505 -24.273 1.00 78.75 208 VAL A O 1
ATOM 1656 N N . THR A 1 209 ? 3.733 -7.132 -22.566 1.00 81.56 209 THR A N 1
ATOM 1657 C CA . THR A 1 209 ? 3.788 -8.571 -22.865 1.00 81.56 209 THR A CA 1
ATOM 1658 C C . THR A 1 209 ? 3.234 -9.371 -21.683 1.00 81.56 209 THR A C 1
ATOM 1660 O O . THR A 1 209 ? 2.729 -8.794 -20.715 1.00 81.56 209 THR A O 1
ATOM 1663 N N . THR A 1 210 ? 3.325 -10.701 -21.727 1.00 79.31 210 THR A N 1
ATOM 1664 C CA . THR A 1 210 ? 2.929 -11.574 -20.610 1.00 79.31 210 THR A CA 1
ATOM 1665 C C . THR A 1 210 ? 3.614 -11.193 -19.292 1.00 79.31 210 THR A C 1
ATOM 1667 O O . THR A 1 210 ? 2.972 -11.257 -18.253 1.00 79.31 210 THR A O 1
ATOM 1670 N N . ASP A 1 211 ? 4.848 -10.680 -19.329 1.00 81.69 211 ASP A N 1
ATOM 1671 C CA . ASP A 1 211 ? 5.615 -10.283 -18.133 1.00 81.69 211 ASP A CA 1
ATOM 1672 C C . ASP A 1 211 ? 5.081 -9.008 -17.452 1.00 81.69 211 ASP A C 1
ATOM 1674 O O . ASP A 1 211 ? 5.468 -8.655 -16.330 1.00 81.69 211 ASP A O 1
ATOM 1678 N N . SER A 1 212 ? 4.190 -8.279 -18.133 1.00 84.88 212 SER A N 1
ATOM 1679 C CA . SER A 1 212 ? 3.477 -7.133 -17.563 1.00 84.88 212 SER A CA 1
ATOM 1680 C C . 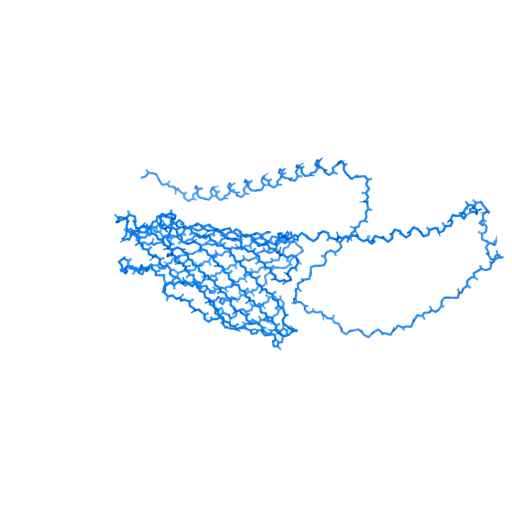SER A 1 212 ? 2.241 -7.549 -16.767 1.00 84.88 212 SER A C 1
ATOM 1682 O O . SER A 1 212 ? 1.819 -6.806 -15.878 1.00 84.88 212 SER A O 1
ATOM 1684 N N . LEU A 1 213 ? 1.680 -8.730 -17.053 1.00 90.31 213 LEU A N 1
ATOM 1685 C CA . LEU A 1 213 ? 0.523 -9.271 -16.352 1.00 90.31 213 LEU A CA 1
ATOM 1686 C C . LEU A 1 213 ? 0.969 -9.890 -15.033 1.00 90.31 213 LEU A C 1
ATOM 1688 O O . LEU A 1 213 ? 1.869 -10.721 -14.998 1.00 90.31 213 LEU A O 1
ATOM 1692 N N . ARG A 1 214 ? 0.311 -9.492 -13.947 1.00 89.88 214 ARG A N 1
ATOM 1693 C CA . ARG A 1 214 ? 0.528 -10.055 -12.614 1.00 89.88 214 ARG A CA 1
ATOM 1694 C C . ARG A 1 214 ? -0.802 -10.353 -11.961 1.00 89.88 214 ARG A C 1
ATOM 1696 O O . ARG A 1 214 ? -1.735 -9.551 -12.046 1.00 89.88 214 ARG A O 1
ATOM 1703 N N . ILE A 1 215 ? -0.890 -11.496 -11.293 1.00 92.56 215 ILE A N 1
ATOM 1704 C CA . ILE A 1 215 ? -2.069 -11.873 -10.515 1.00 92.56 215 ILE A CA 1
ATOM 1705 C C . ILE A 1 215 ? -1.661 -11.900 -9.058 1.00 92.56 215 ILE A C 1
ATOM 1707 O O . ILE A 1 215 ? -0.993 -12.819 -8.606 1.00 92.56 215 ILE A O 1
ATOM 1711 N N . THR A 1 216 ? -2.094 -10.898 -8.304 1.00 93.69 216 THR A N 1
ATOM 1712 C CA . THR A 1 216 ? -1.871 -10.872 -6.857 1.00 93.69 216 THR A CA 1
ATOM 1713 C C . THR A 1 216 ? -3.082 -11.431 -6.124 1.00 93.69 216 THR A C 1
ATOM 1715 O O . THR A 1 216 ? -4.190 -11.477 -6.663 1.00 93.69 216 THR A O 1
ATOM 1718 N N . GLY A 1 217 ? -2.895 -11.874 -4.889 1.00 94.56 217 GLY A N 1
ATOM 1719 C CA . GLY A 1 217 ? -3.996 -12.336 -4.065 1.00 94.56 217 GLY A CA 1
ATOM 1720 C C . GLY A 1 217 ? -3.640 -12.443 -2.594 1.00 94.56 217 GLY A C 1
ATOM 1721 O O . GLY A 1 217 ? -2.475 -12.452 -2.201 1.00 94.56 217 GLY A O 1
ATOM 1722 N N . ARG A 1 218 ? -4.662 -12.532 -1.752 1.00 95.75 218 ARG A N 1
ATOM 1723 C CA . ARG A 1 218 ? -4.505 -12.818 -0.324 1.00 95.75 218 ARG A CA 1
ATOM 1724 C C . ARG A 1 218 ? -5.624 -13.719 0.154 1.00 95.75 218 ARG A C 1
ATOM 1726 O O . ARG A 1 218 ? -6.775 -13.544 -0.231 1.00 95.75 218 ARG A O 1
ATOM 1733 N N . GLY A 1 219 ? -5.265 -14.663 1.010 1.00 97.12 219 GLY A N 1
ATOM 1734 C CA . GLY A 1 219 ? -6.206 -15.503 1.731 1.00 97.12 219 GLY A CA 1
ATOM 1735 C C . GLY A 1 219 ? -5.912 -15.394 3.213 1.00 97.12 219 GLY A C 1
ATOM 1736 O O . GLY A 1 219 ? -4.874 -15.879 3.657 1.00 97.12 219 GLY A O 1
ATOM 1737 N N . LEU A 1 220 ? -6.795 -14.732 3.958 1.00 96.88 220 LEU A N 1
ATOM 1738 C CA . LEU A 1 220 ? -6.655 -14.495 5.390 1.00 96.88 220 LEU A CA 1
ATOM 1739 C C . LEU A 1 220 ? -7.843 -15.099 6.138 1.00 96.88 220 LEU A C 1
ATOM 1741 O O . LEU A 1 220 ? -8.991 -14.982 5.719 1.00 96.88 220 LEU A O 1
ATOM 1745 N N . ALA A 1 221 ? -7.565 -15.707 7.279 1.00 97.31 221 ALA A N 1
ATOM 1746 C CA . ALA A 1 221 ? -8.530 -16.173 8.251 1.00 97.31 221 ALA A CA 1
ATOM 1747 C C . ALA A 1 221 ? -8.306 -15.425 9.566 1.00 97.31 221 ALA A C 1
ATOM 1749 O O . ALA A 1 221 ? -7.177 -15.237 10.025 1.00 97.31 221 ALA A O 1
ATOM 1750 N N . TYR A 1 222 ? -9.405 -15.021 10.183 1.00 96.94 222 TYR A N 1
ATOM 1751 C CA . TYR A 1 222 ? -9.431 -14.261 11.415 1.00 96.94 222 TYR A CA 1
ATOM 1752 C C . TYR A 1 222 ? -10.140 -15.076 12.486 1.00 96.94 222 TYR A C 1
ATOM 1754 O O . TYR A 1 222 ? -11.304 -15.438 12.315 1.00 96.94 222 TYR A O 1
ATOM 1762 N N . TYR A 1 223 ? -9.459 -15.316 13.603 1.00 97.31 223 TYR A N 1
ATOM 1763 C CA . TYR A 1 223 ? -10.006 -16.023 14.754 1.00 97.31 223 TYR A CA 1
ATOM 1764 C C . TYR A 1 223 ? -10.149 -15.086 15.951 1.00 97.31 223 TYR A C 1
ATOM 1766 O O . TYR A 1 223 ? -9.162 -14.616 16.520 1.00 97.31 223 TYR A O 1
ATOM 1774 N N . MET A 1 224 ? -11.385 -14.821 16.356 1.00 96.19 224 MET A N 1
ATOM 1775 C CA . MET A 1 224 ? -11.711 -14.037 17.539 1.00 96.19 224 MET A CA 1
ATOM 1776 C C . MET A 1 224 ? -11.589 -14.918 18.787 1.00 96.19 224 MET A C 1
ATOM 1778 O O . MET A 1 224 ? -12.475 -15.717 19.093 1.00 96.19 224 MET A O 1
ATOM 1782 N N . HIS A 1 225 ? -10.483 -14.774 19.517 1.00 94.44 225 HIS A N 1
ATOM 1783 C CA . HIS A 1 225 ? -10.273 -15.500 20.769 1.00 94.44 225 HIS A CA 1
ATOM 1784 C C . HIS A 1 225 ? -11.015 -14.834 21.936 1.00 94.44 225 HIS A C 1
ATOM 1786 O O . HIS A 1 225 ? -11.625 -15.513 22.759 1.00 94.44 225 HIS A O 1
ATOM 1792 N N . SER A 1 226 ? -10.985 -13.502 22.001 1.00 92.88 226 SER A N 1
ATOM 1793 C CA . SER A 1 226 ? -11.718 -12.700 22.984 1.00 92.88 226 SER A CA 1
ATOM 1794 C C . SER A 1 226 ? -12.077 -11.332 22.399 1.00 92.88 226 SER A C 1
ATOM 1796 O O . SER A 1 226 ? -11.620 -10.974 21.318 1.00 92.88 226 SER A O 1
ATOM 1798 N N . ARG A 1 227 ? -12.843 -10.516 23.136 1.00 86.38 227 ARG A N 1
ATOM 1799 C CA . ARG A 1 227 ? -13.202 -9.145 22.711 1.00 86.38 227 ARG A CA 1
ATOM 1800 C C . ARG A 1 227 ? -11.996 -8.220 22.498 1.00 86.38 227 ARG A C 1
ATOM 1802 O O . ARG A 1 227 ? -12.127 -7.205 21.829 1.00 86.38 227 ARG A O 1
ATOM 1809 N N . SER A 1 228 ? -10.847 -8.551 23.084 1.00 92.38 228 SER A N 1
ATOM 1810 C CA . SER A 1 228 ? -9.619 -7.755 23.021 1.00 92.38 228 SER A CA 1
ATOM 1811 C C . SER A 1 228 ? -8.489 -8.432 22.249 1.00 92.38 228 SER A C 1
ATOM 1813 O O . SER A 1 228 ? -7.416 -7.839 22.147 1.00 92.38 228 SER A O 1
ATOM 1815 N N . LYS A 1 229 ? -8.694 -9.648 21.716 1.00 94.56 229 LYS A N 1
ATOM 1816 C CA . LYS A 1 229 ? -7.656 -10.431 21.031 1.00 94.56 229 LYS A CA 1
ATOM 1817 C C . LYS A 1 229 ? -8.222 -11.197 19.841 1.00 94.56 229 LYS A C 1
ATOM 1819 O O . LYS A 1 229 ? -9.075 -12.075 19.995 1.00 94.56 229 LYS A O 1
ATOM 1824 N N . GLN A 1 230 ? -7.659 -10.929 18.674 1.00 96.44 230 GLN A N 1
ATOM 1825 C CA . GLN A 1 230 ? -7.965 -11.617 17.429 1.00 96.44 230 GLN A CA 1
ATOM 1826 C C . GLN A 1 230 ? -6.667 -12.116 16.802 1.00 96.44 230 GLN A C 1
ATOM 1828 O O . GLN A 1 230 ? -5.695 -11.374 16.711 1.00 96.44 230 GLN A O 1
ATOM 1833 N N . PHE A 1 231 ? -6.644 -13.366 16.364 1.00 97.19 231 PHE A N 1
ATOM 1834 C CA . PHE A 1 231 ? -5.524 -13.927 15.622 1.00 97.19 231 PHE A CA 1
ATOM 1835 C C . PHE A 1 231 ? -5.796 -13.858 14.126 1.00 97.19 231 PHE A C 1
ATOM 1837 O O . PHE A 1 231 ? -6.944 -13.980 13.695 1.00 97.19 231 PHE A O 1
ATOM 1844 N N . VAL A 1 232 ? -4.737 -13.661 13.350 1.00 97.00 232 VAL A N 1
ATOM 1845 C CA . VAL A 1 232 ? -4.786 -13.603 11.889 1.00 97.00 232 VAL A CA 1
ATOM 1846 C C . VAL A 1 232 ? -3.814 -14.630 11.340 1.00 97.00 232 VAL A C 1
ATOM 1848 O O . VAL A 1 232 ? -2.675 -14.711 11.802 1.00 97.00 232 VAL A O 1
ATOM 1851 N N . PHE A 1 233 ? -4.271 -15.402 10.363 1.00 96.56 233 PHE A N 1
ATOM 1852 C CA . PHE A 1 233 ? -3.493 -16.430 9.683 1.00 96.56 233 PHE A CA 1
ATOM 1853 C C . PHE A 1 233 ? -3.777 -16.366 8.193 1.00 96.56 233 PHE A C 1
ATOM 1855 O O . PHE A 1 233 ? -4.905 -16.086 7.800 1.00 96.56 233 PHE A O 1
ATOM 1862 N N . GLY A 1 234 ? -2.796 -16.671 7.358 1.00 95.56 234 GLY A N 1
ATOM 1863 C CA . GLY A 1 234 ? -3.006 -16.629 5.926 1.00 95.56 234 GLY A CA 1
ATOM 1864 C C . GLY A 1 234 ? -1.735 -16.451 5.129 1.00 95.56 234 GLY A C 1
ATOM 1865 O O . GLY A 1 234 ? -0.619 -16.570 5.641 1.00 95.56 234 GLY A O 1
ATOM 1866 N N . VAL A 1 235 ? -1.934 -16.161 3.852 1.00 95.44 235 VAL A N 1
ATOM 1867 C CA . VAL A 1 235 ? -0.875 -15.978 2.867 1.00 95.44 235 VAL A CA 1
ATOM 1868 C C . VAL A 1 235 ? -1.228 -14.831 1.932 1.00 95.44 235 VAL A C 1
ATOM 1870 O O . VAL A 1 235 ? -2.397 -14.594 1.620 1.00 95.44 235 VAL A O 1
ATOM 1873 N N . VAL A 1 236 ? -0.203 -14.124 1.476 1.00 93.56 236 VAL A N 1
ATOM 1874 C CA . VAL A 1 236 ? -0.303 -13.090 0.450 1.00 93.56 236 VAL A CA 1
ATOM 1875 C C . VAL A 1 236 ? 0.580 -13.512 -0.712 1.00 93.56 236 VAL A C 1
ATOM 1877 O O . VAL A 1 236 ? 1.785 -13.691 -0.547 1.00 93.56 236 VAL A O 1
ATOM 1880 N N . TYR A 1 237 ? -0.026 -13.681 -1.878 1.00 92.75 237 TYR A N 1
ATOM 1881 C CA . TYR A 1 237 ? 0.649 -13.919 -3.141 1.00 92.75 237 TYR A CA 1
ATOM 1882 C C . TYR A 1 237 ? 0.811 -12.581 -3.868 1.00 92.75 237 TYR A C 1
ATOM 1884 O O . TYR A 1 237 ? -0.177 -11.926 -4.191 1.00 92.75 237 TYR A O 1
ATOM 1892 N N . ILE A 1 238 ? 2.047 -12.138 -4.082 1.00 83.75 238 ILE A N 1
ATOM 1893 C CA . ILE A 1 238 ? 2.341 -10.821 -4.677 1.00 83.75 238 ILE A CA 1
ATOM 1894 C C . ILE A 1 238 ? 2.890 -10.911 -6.102 1.00 83.75 238 ILE A C 1
ATOM 1896 O O . ILE A 1 238 ? 3.019 -9.873 -6.741 1.00 83.75 238 ILE A O 1
ATOM 1900 N N . ASP A 1 239 ? 3.184 -12.122 -6.589 1.00 82.31 239 ASP A N 1
ATOM 1901 C CA . ASP A 1 239 ? 3.617 -12.376 -7.974 1.00 82.31 239 ASP A CA 1
ATOM 1902 C C . ASP A 1 239 ? 4.815 -11.510 -8.415 1.00 82.31 239 ASP A C 1
ATOM 1904 O O . ASP A 1 239 ? 4.872 -10.983 -9.528 1.00 82.31 239 ASP A O 1
ATOM 1908 N N . ARG A 1 240 ? 5.764 -11.303 -7.491 1.00 77.00 240 ARG A N 1
ATOM 1909 C CA . ARG A 1 240 ? 7.025 -10.602 -7.756 1.00 77.00 240 ARG A CA 1
ATOM 1910 C C . ARG A 1 240 ? 8.146 -11.601 -8.018 1.00 77.00 240 ARG A C 1
ATOM 1912 O O . ARG A 1 240 ? 8.125 -12.715 -7.493 1.00 77.00 240 ARG A O 1
ATOM 1919 N N . GLU A 1 241 ? 9.130 -11.174 -8.804 1.00 72.81 241 GLU A N 1
ATOM 1920 C CA . GLU A 1 241 ? 10.284 -12.007 -9.170 1.00 72.81 241 GLU A CA 1
ATOM 1921 C C . GLU A 1 241 ? 11.155 -12.362 -7.958 1.00 72.81 241 GLU A C 1
ATOM 1923 O O . GLU A 1 241 ? 11.632 -13.490 -7.848 1.00 72.81 241 GLU A O 1
ATOM 1928 N N . ASP A 1 242 ? 11.315 -11.426 -7.018 1.00 67.00 242 ASP A N 1
ATOM 1929 C CA . ASP A 1 242 ? 12.116 -11.610 -5.803 1.00 67.00 242 ASP A CA 1
ATOM 1930 C C . ASP A 1 242 ? 11.382 -12.428 -4.732 1.00 67.00 242 ASP A C 1
ATOM 1932 O O . ASP A 1 242 ? 11.990 -13.212 -3.999 1.00 67.00 242 ASP A O 1
ATOM 1936 N N . LEU A 1 243 ? 10.065 -12.249 -4.619 1.00 77.50 243 LEU A N 1
ATOM 1937 C CA . LEU A 1 243 ? 9.275 -12.825 -3.541 1.00 77.50 243 LEU A CA 1
ATOM 1938 C C . LEU A 1 243 ? 7.833 -13.065 -3.980 1.00 77.50 243 LEU A C 1
ATOM 1940 O O . LEU A 1 243 ? 7.054 -12.132 -4.122 1.00 77.50 243 LEU A O 1
ATOM 1944 N N . LYS A 1 244 ? 7.441 -14.329 -4.153 1.00 86.00 244 LYS A N 1
ATOM 1945 C CA . LYS A 1 244 ? 6.094 -14.672 -4.645 1.00 86.00 244 LYS A CA 1
ATOM 1946 C C . LYS A 1 244 ? 5.048 -14.768 -3.543 1.00 86.00 244 LYS A C 1
ATOM 1948 O O . LYS A 1 244 ? 3.903 -14.378 -3.755 1.00 86.00 244 LYS A O 1
ATOM 1953 N N . LEU A 1 245 ? 5.431 -15.285 -2.375 1.00 89.81 245 LEU A N 1
ATOM 1954 C CA . LEU A 1 245 ? 4.508 -15.610 -1.293 1.00 89.81 245 LEU A CA 1
ATOM 1955 C C . LEU A 1 245 ? 5.035 -15.112 0.052 1.00 89.81 245 LEU A C 1
ATOM 1957 O O . LEU A 1 245 ? 6.174 -15.377 0.430 1.00 89.81 245 LEU A O 1
ATOM 1961 N N . LEU A 1 246 ? 4.171 -14.413 0.781 1.00 91.19 246 LEU A N 1
ATOM 1962 C CA . LEU A 1 246 ? 4.420 -13.901 2.119 1.00 91.19 246 LEU A CA 1
ATOM 1963 C C . LEU A 1 246 ? 3.454 -14.566 3.103 1.00 91.19 246 LEU A C 1
ATOM 1965 O O . LEU A 1 246 ? 2.242 -14.539 2.867 1.00 91.19 246 LEU A O 1
ATOM 1969 N N . PRO A 1 247 ? 3.939 -15.132 4.221 1.00 92.75 247 PRO A N 1
ATOM 1970 C CA . PRO A 1 247 ? 3.042 -15.532 5.293 1.00 92.75 247 PRO A CA 1
ATOM 1971 C C . PRO A 1 247 ? 2.369 -14.281 5.865 1.00 92.75 247 PRO A C 1
ATOM 1973 O O . PRO A 1 247 ? 3.015 -13.258 6.056 1.00 92.75 247 PRO A O 1
ATOM 1976 N N . ALA A 1 248 ? 1.078 -14.355 6.160 1.00 93.00 248 ALA A N 1
ATOM 1977 C CA . ALA A 1 248 ? 0.353 -13.307 6.864 1.00 93.00 248 ALA A CA 1
ATOM 1978 C C . ALA A 1 248 ? -0.163 -13.879 8.176 1.00 93.00 248 ALA A C 1
ATOM 1980 O O . ALA A 1 248 ? -1.238 -14.470 8.244 1.00 93.00 248 ALA A O 1
ATOM 1981 N N . ALA A 1 249 ? 0.645 -13.740 9.220 1.00 94.88 249 ALA A N 1
ATOM 1982 C CA . ALA A 1 249 ? 0.329 -14.256 10.538 1.00 94.88 249 ALA A CA 1
ATOM 1983 C C . ALA A 1 249 ? 0.577 -13.191 11.600 1.00 94.88 249 ALA A C 1
ATOM 1985 O O . ALA A 1 249 ? 1.493 -12.369 11.485 1.00 94.88 249 ALA A O 1
ATOM 1986 N N . GLY A 1 250 ? -0.251 -13.204 12.637 1.00 95.31 250 GLY A N 1
ATOM 1987 C CA . GLY A 1 250 ? -0.112 -12.261 13.727 1.00 95.31 250 GLY A CA 1
ATOM 1988 C C . GLY A 1 250 ? -1.322 -12.185 14.633 1.00 95.31 250 GLY A C 1
ATOM 1989 O O . GLY A 1 250 ? -2.187 -13.063 14.652 1.00 95.31 250 GLY A O 1
ATOM 1990 N N . MET A 1 251 ? -1.382 -11.095 15.388 1.00 95.94 251 MET A N 1
ATOM 1991 C CA . MET A 1 251 ? -2.494 -10.821 16.283 1.00 95.94 251 MET A CA 1
ATOM 1992 C C . MET A 1 251 ? -2.864 -9.343 16.294 1.00 95.94 251 MET A C 1
ATOM 1994 O O . MET A 1 251 ? -2.018 -8.459 16.166 1.00 95.94 251 MET A O 1
ATOM 1998 N N . ILE A 1 252 ? -4.149 -9.096 16.494 1.00 95.75 252 ILE A N 1
ATOM 1999 C CA . ILE A 1 252 ? -4.730 -7.788 16.742 1.00 95.75 252 ILE A CA 1
ATOM 2000 C C . ILE A 1 252 ? -5.161 -7.763 18.200 1.00 95.75 252 ILE A C 1
ATOM 2002 O O . ILE A 1 252 ? -5.900 -8.640 18.655 1.00 95.75 252 ILE A O 1
ATOM 2006 N N . MET A 1 253 ? -4.700 -6.756 18.930 1.00 94.50 253 MET A N 1
ATOM 2007 C CA . MET A 1 253 ? -5.048 -6.542 20.324 1.00 94.50 253 MET A CA 1
ATOM 2008 C C . MET A 1 253 ? -5.592 -5.138 20.546 1.00 94.50 253 MET A C 1
ATOM 2010 O O . MET A 1 253 ? -5.072 -4.160 20.006 1.00 94.50 253 MET A O 1
ATOM 2014 N N . TRP A 1 254 ? -6.604 -5.048 21.401 1.00 94.38 254 TRP A N 1
ATOM 2015 C CA . TRP A 1 254 ? -7.163 -3.791 21.883 1.00 94.38 254 TRP A CA 1
ATOM 2016 C C . TRP A 1 254 ? -6.855 -3.667 23.373 1.00 94.38 254 TRP A C 1
ATOM 2018 O O . TRP A 1 254 ? -7.334 -4.468 24.174 1.00 94.38 254 TRP A O 1
ATOM 2028 N N . PHE A 1 255 ? -6.023 -2.692 23.743 1.00 86.50 255 PHE A N 1
ATOM 2029 C CA . PHE A 1 255 ? -5.647 -2.470 25.147 1.00 86.50 255 PHE A CA 1
ATOM 2030 C C . PHE A 1 255 ? -6.678 -1.615 25.889 1.00 86.50 255 PHE A C 1
ATOM 2032 O O . PHE A 1 255 ? -6.910 -1.798 27.079 1.00 86.50 255 PHE A O 1
ATOM 2039 N N . SER A 1 256 ? -7.292 -0.679 25.173 1.00 83.81 256 SER A N 1
ATOM 2040 C CA . SER A 1 256 ? -8.362 0.204 25.631 1.00 83.81 256 SER A CA 1
ATOM 2041 C C . SER A 1 256 ? -9.168 0.655 24.411 1.00 83.81 256 SER A C 1
ATOM 2043 O O . SER A 1 256 ? -8.789 0.369 23.273 1.00 83.81 256 SER A O 1
ATOM 2045 N N . GLU A 1 257 ? -10.245 1.415 24.608 1.00 80.12 257 GLU A N 1
ATOM 2046 C CA . GLU A 1 257 ? -11.010 1.992 23.490 1.00 80.12 257 GLU A CA 1
ATOM 2047 C C . GLU A 1 257 ? -10.198 2.947 22.594 1.00 80.12 257 GLU A C 1
ATOM 2049 O O . GLU A 1 257 ? -10.653 3.319 21.512 1.00 80.12 257 GLU A O 1
ATOM 2054 N N . GLY A 1 258 ? -9.022 3.386 23.054 1.00 86.94 258 GLY A N 1
ATOM 2055 C CA . GLY A 1 258 ? -8.148 4.313 22.342 1.00 86.94 258 GLY A CA 1
ATOM 2056 C C . GLY A 1 258 ? -6.885 3.682 21.762 1.00 86.94 258 GLY A C 1
ATOM 2057 O O . GLY A 1 258 ? -6.139 4.398 21.111 1.00 86.94 258 GLY A O 1
ATOM 2058 N N . SER A 1 259 ? -6.624 2.388 21.964 1.00 92.25 259 SER A N 1
ATOM 2059 C CA . SER A 1 259 ? -5.332 1.783 21.607 1.00 92.25 259 SER A CA 1
ATOM 2060 C C . SER A 1 259 ? -5.505 0.448 20.899 1.00 92.25 259 SER A C 1
ATOM 2062 O O . SER A 1 259 ? -6.115 -0.475 21.444 1.00 92.25 259 SER A O 1
ATOM 2064 N N . ARG A 1 260 ? -4.895 0.315 19.719 1.00 94.56 260 ARG A N 1
ATOM 2065 C CA . ARG A 1 260 ? -4.934 -0.903 18.903 1.00 94.56 260 ARG A CA 1
ATOM 2066 C C . ARG A 1 260 ? -3.534 -1.281 18.435 1.00 94.56 260 ARG A C 1
ATOM 2068 O O . ARG A 1 260 ? -2.854 -0.474 17.807 1.00 94.56 260 ARG A O 1
ATOM 2075 N N . LEU A 1 261 ? -3.126 -2.515 18.709 1.00 95.81 261 LEU A N 1
ATOM 2076 C CA . LEU A 1 261 ? -1.889 -3.103 18.205 1.00 95.81 261 LEU A CA 1
ATOM 2077 C C . LEU A 1 261 ? -2.218 -4.198 17.197 1.00 95.81 261 LEU A C 1
ATOM 2079 O O . LEU A 1 261 ? -2.814 -5.209 17.545 1.00 95.81 261 LEU A O 1
ATOM 2083 N N . GLU A 1 262 ? -1.809 -3.996 15.957 1.00 95.81 262 GLU A N 1
ATOM 2084 C CA . GLU A 1 262 ? -1.916 -4.933 14.846 1.00 95.81 262 GLU A CA 1
ATOM 2085 C C . GLU A 1 262 ? -0.513 -5.482 14.580 1.00 95.81 262 GLU A C 1
ATOM 2087 O O . GLU A 1 262 ? 0.222 -4.972 13.740 1.00 95.81 262 GLU A O 1
ATOM 2092 N N . LEU A 1 263 ? -0.099 -6.497 15.340 1.00 94.81 263 LEU A N 1
ATOM 2093 C CA . LEU A 1 263 ? 1.189 -7.158 15.144 1.00 94.81 263 LEU A CA 1
ATOM 2094 C C . LEU A 1 263 ? 1.023 -8.257 14.093 1.00 94.81 263 LEU A C 1
ATOM 2096 O O . LEU A 1 263 ? 1.000 -9.442 14.420 1.00 94.81 263 LEU A O 1
ATOM 2100 N N . ILE A 1 264 ? 0.828 -7.842 12.842 1.00 92.19 264 ILE A N 1
ATOM 2101 C CA . ILE A 1 264 ? 0.627 -8.726 11.691 1.00 92.19 264 ILE A CA 1
ATOM 2102 C C . ILE A 1 264 ? 1.748 -8.475 10.691 1.00 92.19 264 ILE A C 1
ATOM 2104 O O . ILE A 1 264 ? 1.919 -7.361 10.199 1.00 92.19 264 ILE A O 1
ATOM 2108 N N . PHE A 1 265 ? 2.508 -9.514 10.360 1.00 90.50 265 PHE A N 1
ATOM 2109 C CA . PHE A 1 265 ? 3.467 -9.437 9.263 1.00 90.50 265 PHE A CA 1
ATOM 2110 C C . PHE A 1 265 ? 2.715 -9.480 7.915 1.00 90.50 265 PHE A C 1
ATOM 2112 O O . PHE A 1 265 ? 1.762 -10.252 7.795 1.00 90.50 265 PHE A O 1
ATOM 2119 N N . PRO A 1 266 ? 3.080 -8.664 6.904 1.00 87.44 266 PRO A N 1
ATOM 2120 C CA . PRO A 1 266 ? 4.269 -7.805 6.808 1.00 87.44 266 PRO A CA 1
ATOM 2121 C C . PRO A 1 266 ? 4.059 -6.333 7.212 1.00 87.44 266 PRO A C 1
ATOM 2123 O O . PRO A 1 266 ? 4.945 -5.511 6.980 1.00 87.44 266 PRO A O 1
ATOM 2126 N N . LYS A 1 267 ? 2.900 -5.969 7.775 1.00 93.06 267 LYS A N 1
ATOM 2127 C CA . LYS A 1 267 ? 2.547 -4.573 8.081 1.00 93.06 267 LYS A CA 1
ATOM 2128 C C . LYS A 1 267 ? 2.150 -4.377 9.549 1.00 93.06 267 LYS A C 1
ATOM 2130 O O . LYS A 1 267 ? 0.967 -4.167 9.830 1.00 93.06 267 LYS A O 1
ATOM 2135 N N . PRO A 1 268 ? 3.100 -4.459 10.501 1.00 95.62 268 PRO A N 1
ATOM 2136 C CA . PRO A 1 268 ? 2.784 -4.216 11.899 1.00 95.62 268 PRO A CA 1
ATOM 2137 C C . PRO A 1 268 ? 2.386 -2.750 12.102 1.00 95.62 268 PRO A C 1
ATOM 2139 O O . PRO A 1 268 ? 3.055 -1.853 11.594 1.00 95.62 268 PRO A O 1
ATOM 2142 N N . LYS A 1 269 ? 1.323 -2.487 12.864 1.00 96.94 269 LYS A N 1
ATOM 2143 C CA . LYS A 1 269 ? 0.828 -1.130 13.133 1.00 96.94 269 LYS A CA 1
ATOM 2144 C C . LYS A 1 269 ? 0.369 -0.992 14.578 1.00 96.94 269 LYS A C 1
ATOM 2146 O O . LYS A 1 269 ? -0.414 -1.795 15.071 1.00 96.94 269 LYS A O 1
ATOM 2151 N N . PHE A 1 270 ? 0.806 0.062 15.250 1.00 96.81 270 PHE A N 1
ATOM 2152 C CA . PHE A 1 270 ? 0.271 0.482 16.540 1.00 96.81 270 PHE A CA 1
ATOM 2153 C C . PHE A 1 270 ? -0.447 1.815 16.373 1.00 96.81 270 PHE A C 1
ATOM 2155 O O . PHE A 1 270 ? 0.132 2.753 15.836 1.00 96.81 270 PHE A O 1
ATOM 2162 N N . THR A 1 271 ? -1.692 1.898 16.832 1.00 96.75 271 THR A N 1
ATOM 2163 C CA . THR A 1 271 ? -2.549 3.080 16.697 1.00 96.75 271 THR A CA 1
ATOM 2164 C C . THR A 1 271 ? -3.042 3.527 18.070 1.00 96.75 271 THR A C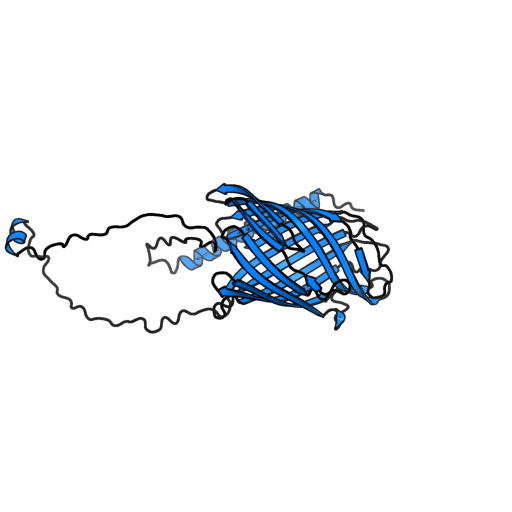 1
ATOM 2166 O O . THR A 1 271 ? -3.490 2.700 18.867 1.00 96.75 271 THR A O 1
ATOM 2169 N N . TYR A 1 272 ? -2.998 4.833 18.326 1.00 95.81 272 TYR A N 1
ATOM 2170 C CA . TYR A 1 272 ? -3.412 5.477 19.568 1.00 95.81 272 TYR A CA 1
ATOM 2171 C C . TYR A 1 272 ? -4.296 6.702 19.295 1.00 95.81 272 TYR A C 1
ATOM 2173 O O . TYR A 1 272 ? -3.928 7.587 18.523 1.00 95.81 272 TYR A O 1
ATOM 2181 N N . ARG A 1 273 ? -5.465 6.780 19.930 1.00 95.69 273 ARG A N 1
ATOM 2182 C CA . ARG A 1 273 ? -6.406 7.897 19.799 1.00 95.69 273 ARG A CA 1
ATOM 2183 C C . ARG A 1 273 ? -5.959 9.069 20.660 1.00 95.69 273 ARG A C 1
ATOM 2185 O O . ARG A 1 273 ? -5.825 8.925 21.870 1.00 95.69 273 ARG A O 1
ATOM 2192 N N . ILE A 1 274 ? -5.810 10.236 20.042 1.00 94.31 274 ILE A N 1
ATOM 2193 C CA . ILE A 1 274 ? -5.398 11.466 20.736 1.00 94.31 274 ILE A CA 1
ATOM 2194 C C . ILE A 1 274 ? -6.541 12.458 20.938 1.00 94.31 274 ILE A C 1
ATOM 2196 O O . ILE A 1 274 ? -6.520 13.231 21.888 1.00 94.31 274 ILE A O 1
ATOM 2200 N N . GLU A 1 275 ? -7.542 12.448 20.061 1.00 91.31 275 GLU A N 1
ATOM 2201 C CA . GLU A 1 275 ? -8.643 13.407 20.101 1.00 91.31 275 GLU A CA 1
ATOM 2202 C C . GLU A 1 275 ? -9.925 12.704 19.669 1.00 91.31 275 GLU A C 1
ATOM 2204 O O . GLU A 1 275 ? -9.952 12.007 18.651 1.00 91.31 275 GLU A O 1
ATOM 2209 N N . LYS A 1 276 ? -10.996 12.910 20.433 1.00 91.81 276 LYS A N 1
ATOM 2210 C CA . LYS A 1 276 ? -12.351 12.508 20.067 1.00 91.81 276 LYS A CA 1
ATOM 2211 C C . LYS A 1 276 ? -13.268 13.698 20.316 1.00 91.81 276 LYS A C 1
ATOM 2213 O O . LYS A 1 276 ? -13.418 14.131 21.453 1.00 91.81 276 LYS A O 1
ATOM 2218 N N . SER A 1 277 ? -13.841 14.228 19.246 1.00 90.00 277 SER A N 1
ATOM 2219 C CA . SER A 1 277 ? -14.802 15.333 19.263 1.00 90.00 277 SER A CA 1
ATOM 2220 C C . SER A 1 277 ? -16.026 14.955 18.428 1.00 90.00 277 SER A C 1
ATOM 2222 O O . SER A 1 277 ? -15.983 13.969 17.692 1.00 90.00 277 SER A O 1
ATOM 2224 N N . GLU A 1 278 ? -17.101 15.738 18.499 1.00 86.94 278 GLU A N 1
ATOM 2225 C CA . GLU A 1 278 ? -18.311 15.488 17.698 1.00 86.94 278 GLU A CA 1
ATOM 2226 C C . GLU A 1 278 ? -18.071 15.631 16.183 1.00 86.94 278 GLU A C 1
ATOM 2228 O O . GLU A 1 278 ? -18.714 14.958 15.378 1.00 86.94 278 GLU A O 1
ATOM 2233 N N . ALA A 1 279 ? -17.119 16.482 15.786 1.00 88.62 279 ALA A N 1
ATOM 2234 C CA . ALA A 1 279 ? -16.827 16.783 14.382 1.00 88.62 279 ALA A CA 1
ATOM 2235 C C . ALA A 1 279 ? -15.688 15.936 13.781 1.00 88.62 279 ALA A C 1
ATOM 2237 O O . ALA A 1 279 ? -15.585 15.801 12.557 1.00 88.62 279 ALA A O 1
ATOM 2238 N N . ARG A 1 280 ? -14.778 15.426 14.622 1.00 91.50 280 ARG A N 1
ATOM 2239 C CA . ARG A 1 280 ? -13.598 14.669 14.182 1.00 91.50 280 ARG A CA 1
ATOM 2240 C C . ARG A 1 280 ? -13.026 13.749 15.257 1.00 91.50 280 ARG A C 1
ATOM 2242 O O . ARG A 1 280 ? -13.053 14.062 16.449 1.00 91.50 280 ARG A O 1
ATOM 2249 N N . GLU A 1 281 ? -12.390 12.675 14.810 1.00 94.88 281 GLU A N 1
ATOM 2250 C CA . GLU A 1 281 ? -11.581 11.776 15.634 1.00 94.88 281 GLU A CA 1
ATOM 2251 C C . GLU A 1 281 ? -10.159 11.703 15.064 1.00 94.88 281 GLU A C 1
ATOM 2253 O O . GLU A 1 281 ? -9.986 11.522 13.857 1.00 94.88 281 GLU A O 1
ATOM 2258 N N . ARG A 1 282 ? -9.136 11.853 15.912 1.00 96.06 282 ARG A N 1
ATOM 2259 C CA . ARG A 1 282 ? -7.728 11.806 15.496 1.00 96.06 282 ARG A CA 1
ATOM 2260 C C . ARG A 1 282 ? -6.968 10.678 16.167 1.00 96.06 282 ARG A C 1
ATOM 2262 O O . ARG A 1 282 ? -7.039 10.489 17.384 1.00 96.06 282 ARG A O 1
ATOM 2269 N N . TRP A 1 283 ? -6.168 9.999 15.361 1.00 96.25 283 TRP A N 1
ATOM 2270 C CA . TRP A 1 283 ? -5.370 8.851 15.748 1.00 96.25 283 TRP A CA 1
ATOM 2271 C C . TRP A 1 283 ? -3.925 9.059 15.312 1.00 96.25 283 TRP A C 1
ATOM 2273 O O . TRP A 1 283 ? -3.668 9.392 14.160 1.00 96.25 283 TRP A O 1
ATOM 2283 N N . LEU A 1 284 ? -2.981 8.844 16.219 1.00 97.44 284 LEU A N 1
ATOM 2284 C CA . LEU A 1 284 ? -1.570 8.692 15.884 1.00 97.44 284 LEU A CA 1
ATOM 2285 C C . LEU A 1 284 ? -1.266 7.220 15.657 1.00 97.44 284 LEU A C 1
ATOM 2287 O O . LEU A 1 284 ? -1.859 6.354 16.300 1.00 97.44 284 LEU A O 1
ATOM 2291 N N . TYR A 1 285 ? -0.322 6.923 14.777 1.00 97.12 285 TYR A N 1
ATOM 2292 C CA . TYR A 1 285 ? 0.167 5.564 14.618 1.00 97.12 285 TYR A CA 1
ATOM 2293 C C . TYR A 1 285 ? 1.637 5.510 14.241 1.00 97.12 285 TYR A C 1
ATOM 2295 O O . TYR A 1 285 ? 2.190 6.434 13.649 1.00 97.12 285 TYR A O 1
ATOM 2303 N N . VAL A 1 286 ? 2.235 4.369 14.567 1.00 98.00 286 VAL A N 1
ATOM 2304 C CA . VAL A 1 286 ? 3.530 3.933 14.057 1.00 98.00 286 VAL A CA 1
ATOM 2305 C C . VAL A 1 286 ? 3.318 2.607 13.343 1.00 98.00 286 VAL A C 1
ATOM 2307 O O . VAL A 1 286 ? 2.615 1.734 13.855 1.00 98.00 286 VAL A O 1
ATOM 2310 N N . ALA A 1 287 ? 3.895 2.456 12.158 1.00 97.50 287 ALA A N 1
ATOM 2311 C CA . ALA A 1 287 ? 3.764 1.256 11.352 1.00 97.50 287 ALA A CA 1
ATOM 2312 C C . ALA A 1 287 ? 5.091 0.851 10.707 1.00 97.50 287 ALA A C 1
ATOM 2314 O O . ALA A 1 287 ? 5.903 1.696 10.336 1.00 97.50 287 ALA A O 1
ATOM 2315 N N . GLY A 1 288 ? 5.283 -0.455 10.556 1.00 96.81 288 GLY A N 1
ATOM 2316 C CA . GLY A 1 288 ? 6.224 -1.024 9.603 1.00 96.81 288 GLY A CA 1
ATOM 2317 C C . GLY A 1 288 ? 5.486 -1.359 8.312 1.00 96.81 288 GLY A C 1
ATOM 2318 O O . GLY A 1 288 ? 4.358 -1.848 8.351 1.00 96.81 288 GLY A O 1
ATOM 2319 N N . GLU A 1 289 ? 6.106 -1.114 7.166 1.00 94.19 289 GLU A N 1
ATOM 2320 C CA . GLU A 1 289 ? 5.576 -1.528 5.870 1.00 94.19 289 GLU A CA 1
ATOM 2321 C C . GLU A 1 289 ? 6.684 -2.160 5.029 1.00 94.19 289 GLU A C 1
ATOM 2323 O O . GLU A 1 289 ? 7.760 -1.588 4.865 1.00 94.19 289 GLU A O 1
ATOM 2328 N N . PHE A 1 290 ? 6.393 -3.338 4.478 1.00 91.00 290 PHE A N 1
ATOM 2329 C CA . PHE A 1 290 ? 7.141 -3.889 3.354 1.00 91.00 290 PHE A CA 1
ATOM 2330 C C . PHE A 1 290 ? 6.603 -3.260 2.068 1.00 91.00 290 PHE A C 1
ATOM 2332 O O . PHE A 1 290 ? 5.440 -3.483 1.703 1.00 91.00 290 PHE A O 1
ATOM 2339 N N . GLY A 1 291 ? 7.414 -2.413 1.441 1.00 87.44 291 GLY A N 1
ATOM 2340 C CA . GLY A 1 291 ? 7.089 -1.755 0.187 1.00 87.44 291 GLY A CA 1
ATOM 2341 C C . GLY A 1 291 ? 7.833 -2.379 -0.988 1.00 87.44 291 GLY A C 1
ATOM 2342 O O . GLY A 1 291 ? 8.691 -3.250 -0.841 1.00 87.44 291 GLY A O 1
ATOM 2343 N N . GLY A 1 292 ? 7.458 -1.945 -2.184 1.00 89.00 292 GLY A N 1
ATOM 2344 C CA . GLY A 1 292 ? 8.051 -2.422 -3.421 1.00 89.00 292 GLY A CA 1
ATOM 2345 C C . GLY A 1 292 ? 7.041 -2.550 -4.550 1.00 89.00 292 GLY A C 1
ATOM 2346 O O . GLY A 1 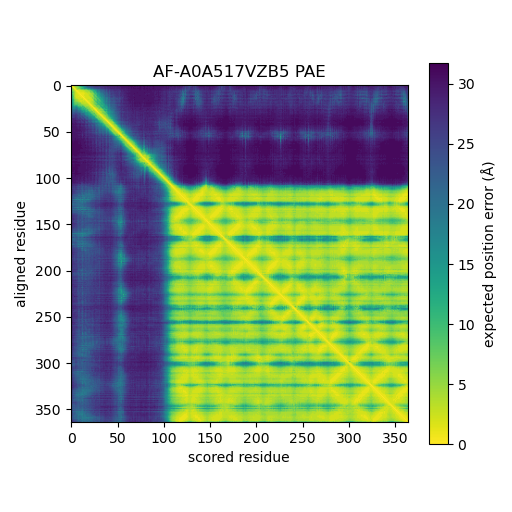292 ? 5.857 -2.253 -4.380 1.00 89.00 292 GLY A O 1
ATOM 2347 N N . GLY A 1 293 ? 7.534 -3.000 -5.695 1.00 90.62 293 GLY A N 1
ATOM 2348 C CA . GLY A 1 293 ? 6.760 -3.292 -6.894 1.00 90.62 293 GLY A CA 1
ATOM 2349 C C . GLY A 1 293 ? 7.643 -3.919 -7.969 1.00 90.62 293 GLY A C 1
ATOM 2350 O O . GLY A 1 293 ? 8.870 -3.905 -7.856 1.00 90.62 293 GLY A O 1
ATOM 2351 N N . SER A 1 294 ? 7.010 -4.494 -8.985 1.00 92.56 294 SER A N 1
ATOM 2352 C CA . SER A 1 294 ? 7.689 -5.072 -10.143 1.00 92.56 294 SER A CA 1
ATOM 2353 C C . SER A 1 294 ? 6.975 -4.631 -11.414 1.00 92.56 294 SER A C 1
ATOM 2355 O O . SER A 1 294 ? 5.751 -4.723 -11.487 1.00 92.56 294 SER A O 1
ATOM 2357 N N . TRP A 1 295 ? 7.731 -4.168 -12.406 1.00 93.50 295 TRP A N 1
ATOM 2358 C CA . TRP A 1 295 ? 7.201 -3.605 -13.646 1.00 93.50 295 TRP A CA 1
ATOM 2359 C C . TRP A 1 295 ? 7.936 -4.165 -14.854 1.00 93.50 295 TRP A C 1
ATOM 2361 O O . TRP A 1 295 ? 9.167 -4.209 -14.872 1.00 93.50 295 TRP A O 1
ATOM 2371 N N . ALA A 1 296 ? 7.181 -4.535 -15.886 1.00 93.00 296 ALA A N 1
ATOM 2372 C CA . ALA A 1 296 ? 7.738 -4.795 -17.204 1.00 93.00 296 ALA A CA 1
ATOM 2373 C C . ALA A 1 296 ? 8.090 -3.459 -17.866 1.00 93.00 296 ALA A C 1
ATOM 2375 O O . ALA A 1 296 ? 7.231 -2.604 -18.083 1.00 93.00 296 ALA A O 1
ATOM 2376 N N . ILE A 1 297 ? 9.364 -3.264 -18.165 1.00 92.12 297 ILE A N 1
ATOM 2377 C CA . ILE A 1 297 ? 9.884 -2.017 -18.714 1.00 92.12 297 ILE A CA 1
ATOM 2378 C C . ILE A 1 297 ? 10.599 -2.278 -20.030 1.00 92.12 297 ILE A C 1
ATOM 2380 O O . ILE A 1 297 ? 11.080 -3.384 -20.288 1.00 92.12 297 ILE A O 1
ATOM 2384 N N . ARG A 1 298 ? 10.720 -1.232 -20.843 1.00 90.00 298 ARG A N 1
ATOM 2385 C CA . ARG A 1 298 ? 11.713 -1.174 -21.908 1.00 90.00 298 ARG A CA 1
ATOM 2386 C C . ARG A 1 298 ? 12.833 -0.232 -21.488 1.00 90.00 298 ARG A C 1
ATOM 2388 O O . ARG A 1 298 ? 12.601 0.959 -21.271 1.00 90.00 298 ARG A O 1
ATOM 2395 N N . ARG A 1 299 ? 14.052 -0.764 -21.381 1.00 87.38 299 ARG A N 1
ATOM 2396 C CA . ARG A 1 299 ? 15.230 -0.006 -20.931 1.00 87.38 299 ARG A CA 1
ATOM 2397 C C . ARG A 1 299 ? 15.472 1.215 -21.814 1.00 87.38 299 ARG A C 1
ATOM 2399 O O . ARG A 1 299 ? 15.491 1.104 -23.040 1.00 87.38 299 ARG A O 1
ATOM 2406 N N . ALA A 1 300 ? 15.685 2.374 -21.189 1.00 80.50 300 ALA A N 1
ATOM 2407 C CA . ALA A 1 300 ? 15.789 3.649 -21.900 1.00 80.50 300 ALA A CA 1
ATOM 2408 C C . ALA A 1 300 ? 17.021 3.735 -22.826 1.00 80.50 300 ALA A C 1
ATOM 2410 O O . ALA A 1 300 ? 16.920 4.323 -23.901 1.00 80.50 300 ALA A O 1
ATOM 2411 N N . GLY A 1 301 ? 18.153 3.142 -22.426 1.00 76.88 301 GLY A N 1
ATOM 2412 C CA . GLY A 1 301 ? 19.415 3.185 -23.174 1.00 76.88 301 GLY A CA 1
ATOM 2413 C C . GLY A 1 301 ? 19.550 2.122 -24.269 1.00 76.88 301 GLY A C 1
ATOM 2414 O O . GLY A 1 301 ? 20.067 2.413 -25.345 1.00 76.88 301 GLY A O 1
ATOM 2415 N N . THR A 1 302 ? 19.071 0.897 -24.025 1.00 78.62 302 THR A N 1
ATOM 2416 C CA . THR A 1 302 ? 19.273 -0.252 -24.932 1.00 78.62 302 THR A CA 1
ATOM 2417 C C . THR A 1 302 ? 18.041 -0.648 -25.742 1.00 78.62 302 THR A C 1
ATOM 2419 O O . THR A 1 302 ? 18.165 -1.447 -26.666 1.00 78.62 302 THR A O 1
ATOM 2422 N N . ALA A 1 303 ? 16.856 -0.120 -25.408 1.00 81.88 303 ALA A N 1
ATOM 2423 C CA . ALA A 1 303 ? 15.565 -0.508 -25.988 1.00 81.88 303 ALA A CA 1
ATOM 2424 C C . ALA A 1 303 ? 15.215 -2.006 -25.849 1.00 81.88 303 ALA A C 1
ATOM 2426 O O . ALA A 1 303 ? 14.333 -2.501 -26.549 1.00 81.88 303 ALA A O 1
ATOM 2427 N N . VAL A 1 304 ? 15.868 -2.715 -24.924 1.00 86.69 304 VAL A N 1
ATOM 2428 C CA . VAL A 1 304 ? 15.594 -4.123 -24.613 1.00 86.69 304 VAL A CA 1
ATOM 2429 C C . VAL A 1 304 ? 14.534 -4.223 -23.515 1.00 86.69 304 VAL A C 1
ATOM 2431 O O . VAL A 1 304 ? 14.495 -3.396 -22.598 1.00 86.69 304 VAL A O 1
ATOM 2434 N N . ASP A 1 305 ? 13.683 -5.240 -23.623 1.00 90.50 305 ASP A N 1
ATOM 2435 C CA . ASP A 1 305 ? 12.679 -5.576 -22.614 1.00 90.50 305 ASP A CA 1
ATOM 2436 C C . ASP A 1 305 ? 13.298 -6.213 -21.383 1.00 90.50 305 ASP A C 1
ATOM 2438 O O . ASP A 1 305 ? 14.173 -7.071 -21.476 1.00 90.50 305 ASP A O 1
ATOM 2442 N N . ASP A 1 306 ? 12.831 -5.777 -20.220 1.00 90.75 306 ASP A N 1
ATOM 2443 C CA . ASP A 1 306 ? 13.272 -6.293 -18.934 1.00 90.75 306 ASP A CA 1
ATOM 2444 C C . ASP A 1 306 ? 12.154 -6.151 -17.894 1.00 90.75 306 ASP A C 1
ATOM 2446 O O . ASP A 1 306 ? 11.169 -5.437 -18.102 1.00 90.75 306 ASP A O 1
ATOM 2450 N N . VAL A 1 307 ? 12.322 -6.799 -16.747 1.00 91.62 307 VAL A N 1
ATOM 2451 C CA . VAL A 1 307 ? 11.461 -6.605 -15.579 1.00 91.62 307 VAL A CA 1
ATOM 2452 C C . VAL A 1 307 ? 12.299 -5.986 -14.479 1.00 91.62 307 VAL A C 1
ATOM 2454 O O . VAL A 1 307 ? 13.302 -6.561 -14.063 1.00 91.62 307 VAL A O 1
ATOM 2457 N N . VAL A 1 308 ? 11.882 -4.817 -14.000 1.00 92.38 308 VAL A N 1
ATOM 2458 C CA . VAL A 1 308 ? 12.498 -4.171 -12.842 1.00 92.38 308 VAL A CA 1
ATOM 2459 C C . VAL A 1 308 ? 11.680 -4.461 -11.595 1.00 92.38 308 VAL A C 1
ATOM 2461 O O . VAL A 1 308 ? 10.459 -4.332 -11.599 1.00 92.38 308 VAL A O 1
ATOM 2464 N N . THR A 1 309 ? 12.360 -4.834 -10.522 1.00 93.62 309 THR A N 1
ATOM 2465 C CA . THR A 1 309 ? 11.798 -5.116 -9.208 1.00 93.62 309 THR A CA 1
ATOM 2466 C C . THR A 1 309 ? 12.453 -4.200 -8.185 1.00 93.62 309 THR A C 1
ATOM 2468 O O . THR A 1 309 ? 13.666 -4.198 -8.014 1.00 93.62 309 THR A O 1
ATOM 2471 N N . TYR A 1 310 ? 11.639 -3.409 -7.496 1.00 93.50 310 TYR A N 1
ATOM 2472 C CA . TYR A 1 310 ? 12.071 -2.537 -6.413 1.00 93.50 310 TYR A CA 1
ATOM 2473 C C . TYR A 1 310 ? 11.507 -3.064 -5.095 1.00 93.50 310 TYR A C 1
ATOM 2475 O O . TYR A 1 310 ? 10.305 -3.320 -5.014 1.00 93.50 310 TYR A O 1
ATOM 2483 N N . ASN A 1 311 ? 12.343 -3.211 -4.070 1.00 93.25 311 ASN A N 1
ATOM 2484 C CA . ASN A 1 311 ? 11.921 -3.559 -2.713 1.00 93.25 311 ASN A CA 1
ATOM 2485 C C . ASN A 1 311 ? 12.412 -2.514 -1.710 1.00 93.25 311 ASN A C 1
ATOM 2487 O O . ASN A 1 311 ? 13.449 -1.883 -1.912 1.00 93.25 311 ASN A O 1
ATOM 2491 N N . ASP A 1 312 ? 11.642 -2.311 -0.641 1.00 95.06 312 ASP A N 1
ATOM 2492 C CA . ASP A 1 312 ? 12.064 -1.485 0.482 1.00 95.06 312 ASP A CA 1
ATOM 2493 C C . ASP A 1 312 ? 11.382 -1.870 1.804 1.00 95.06 312 ASP A C 1
ATOM 2495 O O . ASP A 1 312 ? 10.342 -2.534 1.851 1.00 95.06 312 ASP A O 1
ATOM 2499 N N . LEU A 1 313 ? 11.993 -1.432 2.906 1.00 95.75 313 LEU A N 1
ATOM 2500 C CA . LEU A 1 313 ? 11.402 -1.453 4.237 1.00 95.75 313 LEU A CA 1
ATOM 2501 C C . LEU A 1 313 ? 11.126 -0.026 4.693 1.00 95.75 313 LEU A C 1
ATOM 2503 O O . LEU A 1 313 ? 11.955 0.869 4.520 1.00 95.75 313 LEU A O 1
ATOM 2507 N N . ARG A 1 314 ? 9.962 0.186 5.306 1.00 97.19 314 ARG A N 1
ATOM 2508 C CA . ARG A 1 314 ? 9.505 1.509 5.738 1.00 97.19 314 ARG A CA 1
ATOM 2509 C C . ARG A 1 314 ? 9.145 1.489 7.208 1.00 97.19 314 ARG A C 1
ATOM 2511 O O . ARG A 1 314 ? 8.356 0.651 7.643 1.00 97.19 314 ARG A O 1
ATOM 2518 N N . LEU A 1 315 ? 9.677 2.452 7.951 1.00 97.94 315 LEU A N 1
ATOM 2519 C CA . LEU A 1 315 ? 9.184 2.824 9.271 1.00 97.94 315 LEU A CA 1
ATOM 2520 C C . L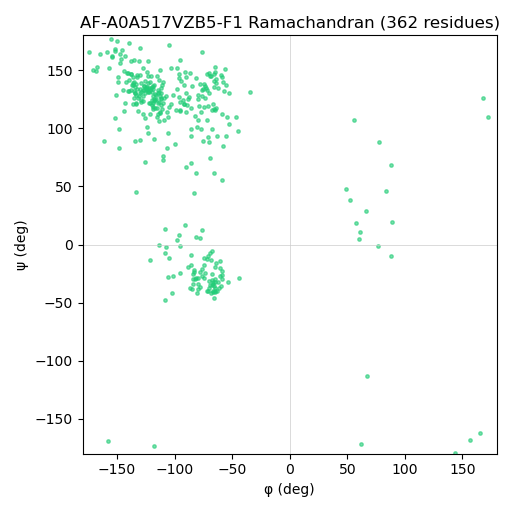EU A 1 315 ? 8.390 4.122 9.131 1.00 97.94 315 LEU A C 1
ATOM 2522 O O . LEU A 1 315 ? 8.928 5.122 8.662 1.00 97.94 315 LEU A O 1
ATOM 2526 N N . ILE A 1 316 ? 7.118 4.095 9.510 1.00 98.25 316 ILE A N 1
ATOM 2527 C CA . ILE A 1 316 ? 6.153 5.162 9.244 1.00 98.25 316 ILE A CA 1
ATOM 2528 C C . ILE A 1 316 ? 5.585 5.661 10.568 1.00 98.25 316 ILE A C 1
ATOM 2530 O O . ILE A 1 316 ? 5.141 4.866 11.393 1.00 98.25 316 ILE A O 1
ATOM 2534 N N . GLY A 1 317 ? 5.567 6.977 10.755 1.00 98.44 317 GLY A N 1
ATOM 2535 C CA . GLY A 1 317 ? 4.774 7.661 11.769 1.00 98.44 317 GLY A CA 1
ATOM 2536 C C . GLY A 1 317 ? 3.710 8.508 11.082 1.00 98.44 317 GLY A C 1
ATOM 2537 O O . GLY A 1 317 ? 4.016 9.250 10.149 1.00 98.44 317 GLY A O 1
ATOM 2538 N N . GLY A 1 318 ? 2.460 8.412 11.522 1.00 97.75 318 GLY A N 1
ATOM 2539 C CA . GLY A 1 318 ? 1.371 9.122 10.863 1.00 97.75 318 GLY A CA 1
ATOM 2540 C C . GLY A 1 318 ? 0.261 9.574 11.794 1.00 97.75 318 GLY A C 1
ATOM 2541 O O . GLY A 1 318 ? 0.130 9.117 12.932 1.00 97.75 318 GLY A O 1
ATOM 2542 N N . ILE A 1 319 ? -0.544 10.495 11.275 1.00 97.81 319 ILE A N 1
ATOM 2543 C CA . ILE A 1 319 ? -1.786 10.960 11.880 1.00 97.81 319 ILE A CA 1
ATOM 2544 C C . ILE A 1 319 ? -2.946 10.659 10.934 1.00 97.81 319 ILE A C 1
ATOM 2546 O O . ILE A 1 319 ? -2.894 10.957 9.743 1.00 97.81 319 ILE A O 1
ATOM 2550 N N . GLU A 1 320 ? -3.998 10.062 11.472 1.00 97.50 320 GLU A N 1
ATOM 2551 C CA . GLU A 1 320 ? -5.258 9.787 10.795 1.00 97.50 320 GLU A CA 1
ATOM 2552 C C . GLU A 1 320 ? -6.345 10.664 11.416 1.00 97.50 320 GLU A C 1
ATOM 2554 O O . GLU A 1 320 ? -6.538 10.656 12.631 1.00 97.50 320 GLU A O 1
ATOM 2559 N N . THR A 1 321 ? -7.054 11.427 10.589 1.00 96.56 321 THR A N 1
ATOM 2560 C CA . THR A 1 321 ? -8.212 12.225 10.996 1.00 96.56 321 THR A CA 1
ATOM 2561 C C . THR A 1 321 ? -9.450 11.692 10.293 1.00 96.56 321 THR A C 1
ATOM 2563 O O . THR A 1 321 ? -9.547 11.741 9.066 1.00 96.56 321 THR A O 1
ATOM 2566 N N . LYS A 1 322 ? -10.407 11.206 11.080 1.00 95.31 322 LYS A N 1
ATOM 2567 C CA . LYS A 1 322 ? -11.734 10.797 10.622 1.00 95.31 322 LYS A CA 1
ATOM 2568 C C . LYS A 1 322 ? -12.700 11.949 10.841 1.00 95.31 322 LYS A C 1
ATOM 2570 O O . LYS A 1 322 ? -12.789 12.470 11.953 1.00 95.31 322 LYS A O 1
ATOM 2575 N N . HIS A 1 323 ? -13.408 12.341 9.796 1.00 91.88 323 HIS A N 1
ATOM 2576 C CA . HIS A 1 323 ? -14.409 13.398 9.827 1.00 91.88 323 HIS A CA 1
ATOM 2577 C C . HIS A 1 323 ? -15.818 12.795 9.839 1.00 91.88 323 HIS A C 1
ATOM 2579 O O . HIS A 1 323 ? -16.051 11.715 9.299 1.00 91.88 323 HIS A O 1
ATOM 2585 N N . THR A 1 324 ? -16.783 13.510 10.418 1.00 87.69 324 THR A N 1
ATOM 2586 C CA . THR A 1 324 ? -18.180 13.043 10.530 1.00 87.69 324 THR A CA 1
ATOM 2587 C C . THR A 1 324 ? -18.883 12.879 9.175 1.00 87.69 324 THR A C 1
ATOM 2589 O O . THR A 1 324 ? -19.859 12.146 9.069 1.00 87.69 324 THR A O 1
ATOM 2592 N N . ASN A 1 325 ? -18.369 13.504 8.112 1.00 87.19 325 ASN A N 1
ATOM 2593 C CA . ASN A 1 325 ? -18.866 13.338 6.742 1.00 87.19 325 ASN A CA 1
ATOM 2594 C C . ASN A 1 325 ? -18.402 12.030 6.061 1.00 87.19 325 ASN A C 1
ATOM 2596 O O . ASN A 1 325 ? -18.640 11.868 4.870 1.00 87.19 325 ASN A O 1
ATOM 2600 N N . GLY A 1 326 ? -17.715 11.131 6.777 1.00 86.50 326 GLY A N 1
ATOM 2601 C CA . GLY A 1 326 ? -17.178 9.875 6.237 1.00 86.50 326 GLY A CA 1
ATOM 2602 C C . GLY A 1 326 ? -15.772 9.993 5.639 1.00 86.50 326 GLY A C 1
ATOM 2603 O O . GLY A 1 326 ? -15.124 8.975 5.400 1.00 86.50 326 GLY A O 1
ATOM 2604 N N . MET A 1 327 ? -15.257 11.214 5.470 1.00 93.88 327 MET A N 1
ATOM 2605 C CA . MET A 1 327 ? -13.921 11.450 4.933 1.00 93.88 327 MET A CA 1
ATOM 2606 C C . MET A 1 327 ? -12.843 11.075 5.957 1.00 93.88 327 MET A C 1
ATOM 2608 O O . MET A 1 327 ? -12.894 11.470 7.125 1.00 93.88 327 MET A O 1
ATOM 2612 N N . VAL A 1 328 ? -11.814 10.366 5.505 1.00 96.69 328 VAL A N 1
ATOM 2613 C CA . VAL A 1 328 ? -10.636 10.014 6.300 1.00 96.69 328 VAL A CA 1
ATOM 2614 C C . VAL A 1 328 ? -9.399 10.564 5.611 1.00 96.69 328 VAL A C 1
ATOM 2616 O O . VAL A 1 328 ? -9.120 10.227 4.462 1.00 96.69 328 VAL A O 1
ATOM 2619 N N . SER A 1 329 ? -8.647 11.404 6.317 1.00 96.81 329 SER A N 1
ATOM 2620 C CA . SER A 1 329 ? -7.352 11.901 5.856 1.00 96.81 329 SER A CA 1
ATOM 2621 C C . SER A 1 329 ? -6.226 11.296 6.684 1.00 96.81 329 SER A C 1
ATOM 2623 O O . SER A 1 329 ? -6.342 11.138 7.899 1.00 96.81 329 SER A O 1
ATOM 2625 N N . GLN A 1 330 ? -5.133 10.945 6.024 1.00 97.75 330 GLN A N 1
ATOM 2626 C CA . GLN A 1 330 ? -3.946 10.373 6.637 1.00 97.75 330 GLN A CA 1
ATOM 2627 C C . GLN A 1 330 ? -2.725 11.130 6.132 1.00 97.75 330 GLN A C 1
ATOM 2629 O O . GLN A 1 330 ? -2.538 11.284 4.926 1.00 97.75 330 GLN A O 1
ATOM 2634 N N . PHE A 1 331 ? -1.898 11.598 7.058 1.00 98.38 331 PHE A N 1
ATOM 2635 C CA . PHE A 1 331 ? -0.601 12.190 6.759 1.00 98.38 331 PHE A CA 1
ATOM 2636 C C . PHE A 1 331 ? 0.486 11.360 7.432 1.00 98.38 331 PHE A C 1
ATOM 2638 O O . PHE A 1 331 ? 0.414 11.096 8.632 1.00 98.38 331 PHE A O 1
ATOM 2645 N N . GLU A 1 332 ? 1.477 10.953 6.653 1.00 98.38 332 GLU A N 1
ATOM 2646 C CA . GLU A 1 332 ? 2.541 10.037 7.042 1.00 98.38 332 GLU A CA 1
ATOM 2647 C C . GLU A 1 332 ? 3.902 10.659 6.737 1.00 98.38 332 GLU A C 1
ATOM 2649 O O . GLU A 1 332 ? 4.141 11.189 5.649 1.00 98.38 332 GLU A O 1
ATOM 2654 N N . ILE A 1 333 ? 4.814 10.521 7.692 1.00 98.31 333 ILE A N 1
ATOM 2655 C CA . ILE A 1 333 ? 6.248 10.696 7.497 1.00 98.31 333 ILE A CA 1
ATOM 2656 C C . ILE A 1 333 ? 6.928 9.354 7.745 1.00 98.31 333 ILE A C 1
ATOM 2658 O O . ILE A 1 333 ? 6.502 8.580 8.602 1.00 98.31 333 ILE A O 1
ATOM 2662 N N . GLY A 1 334 ? 7.983 9.051 7.002 1.00 97.38 334 GLY A N 1
ATOM 2663 C CA . GLY A 1 334 ? 8.662 7.775 7.164 1.00 97.38 334 GLY A CA 1
ATOM 2664 C C . GLY A 1 334 ? 10.136 7.801 6.819 1.00 97.38 334 GLY A C 1
ATOM 2665 O O . GLY A 1 334 ? 10.640 8.742 6.209 1.00 97.38 334 GLY A O 1
ATOM 2666 N N . TYR A 1 335 ? 10.809 6.733 7.221 1.00 97.69 335 TYR A N 1
ATOM 2667 C CA . TYR A 1 335 ? 12.179 6.419 6.854 1.00 97.69 335 TYR A CA 1
ATOM 2668 C C . TYR A 1 335 ? 12.185 5.110 6.069 1.00 97.69 335 TYR A C 1
ATOM 2670 O O . TYR A 1 335 ? 11.655 4.097 6.535 1.00 97.69 335 TYR A O 1
ATOM 2678 N N . VAL A 1 336 ? 12.751 5.153 4.867 1.00 97.69 336 VAL A N 1
ATOM 2679 C CA . VAL A 1 336 ? 12.786 4.049 3.909 1.00 97.69 336 VAL A CA 1
ATOM 2680 C C . VAL A 1 336 ? 14.218 3.551 3.808 1.00 97.69 336 VAL A C 1
ATOM 2682 O O . VAL A 1 336 ? 15.117 4.312 3.461 1.00 97.69 336 VAL A O 1
ATOM 2685 N N . PHE A 1 337 ? 14.439 2.277 4.100 1.00 96.19 337 PHE A N 1
ATOM 2686 C CA . PHE A 1 337 ? 15.761 1.660 4.179 1.00 96.19 337 PHE A CA 1
ATOM 2687 C C . PHE A 1 337 ? 15.744 0.260 3.565 1.00 96.19 337 PHE A C 1
ATOM 2689 O O . PHE A 1 337 ? 14.685 -0.241 3.186 1.00 96.19 337 PHE A O 1
ATOM 2696 N N . ASN A 1 338 ? 16.926 -0.359 3.452 1.00 95.19 338 ASN A N 1
ATOM 2697 C CA . ASN A 1 338 ? 17.106 -1.649 2.774 1.00 95.19 338 ASN A CA 1
ATOM 2698 C C . ASN A 1 338 ? 16.426 -1.654 1.394 1.00 95.19 338 ASN A C 1
ATOM 2700 O O . ASN A 1 338 ? 15.619 -2.526 1.082 1.00 95.19 338 ASN A O 1
ATOM 2704 N N . ARG A 1 339 ? 16.683 -0.587 0.634 1.00 94.69 339 ARG A N 1
ATOM 2705 C CA . ARG A 1 339 ? 16.073 -0.346 -0.66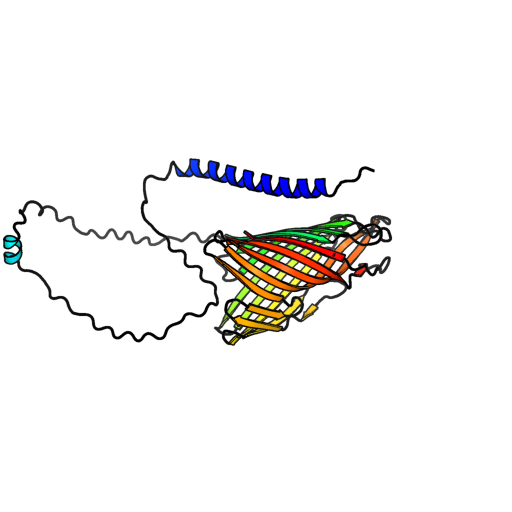6 1.00 94.69 339 ARG A CA 1
ATOM 2706 C C . ARG A 1 339 ? 16.922 -1.036 -1.720 1.00 94.69 339 ARG A C 1
ATOM 2708 O O . ARG A 1 339 ? 18.122 -0.772 -1.778 1.00 94.69 339 ARG A O 1
ATOM 2715 N N . LYS A 1 340 ? 16.324 -1.867 -2.566 1.00 93.31 340 LYS A N 1
ATOM 2716 C CA . LYS A 1 340 ? 17.048 -2.529 -3.657 1.00 93.31 340 LYS A CA 1
ATOM 2717 C C . LYS A 1 340 ? 16.295 -2.421 -4.961 1.00 93.31 340 LYS A C 1
ATOM 2719 O O . LYS A 1 340 ? 15.065 -2.460 -4.984 1.00 93.31 340 LYS A O 1
ATOM 2724 N N . LEU A 1 341 ? 17.061 -2.286 -6.034 1.00 92.62 341 LEU A N 1
ATOM 2725 C CA . LEU A 1 341 ? 16.587 -2.279 -7.404 1.00 92.62 341 LEU A CA 1
ATOM 2726 C C . LEU A 1 341 ? 17.234 -3.453 -8.138 1.00 92.62 341 LEU A C 1
ATOM 2728 O O . LEU A 1 341 ? 18.454 -3.506 -8.285 1.00 92.62 341 LEU A O 1
ATOM 2732 N N . GLU A 1 342 ? 16.417 -4.394 -8.584 1.00 92.81 342 GLU A N 1
ATOM 2733 C CA . GLU A 1 342 ? 16.840 -5.625 -9.244 1.00 92.81 342 GLU A CA 1
ATOM 2734 C C . GLU A 1 342 ? 16.190 -5.722 -10.622 1.00 92.81 342 GLU A C 1
ATOM 2736 O O . GLU A 1 342 ? 15.051 -5.301 -10.817 1.00 92.81 342 GLU A O 1
ATOM 2741 N N . TYR A 1 343 ? 16.912 -6.284 -11.583 1.00 91.06 343 TYR A N 1
ATOM 2742 C CA . TYR A 1 343 ? 16.439 -6.499 -12.943 1.00 91.06 343 TYR A CA 1
ATOM 2743 C C . TYR A 1 343 ? 16.472 -7.986 -13.275 1.00 91.06 343 TYR A C 1
ATOM 2745 O O . TYR A 1 343 ? 17.406 -8.681 -12.876 1.00 91.06 343 TYR A O 1
ATOM 2753 N N . LEU A 1 344 ? 15.509 -8.469 -14.059 1.00 89.69 344 LEU A N 1
ATOM 2754 C CA . LEU A 1 344 ? 15.465 -9.871 -14.482 1.00 89.69 344 LEU A CA 1
ATOM 2755 C C . LEU A 1 344 ? 16.719 -10.264 -15.280 1.00 89.69 344 LEU A C 1
ATOM 2757 O O . LEU A 1 344 ? 17.255 -11.356 -15.101 1.00 89.69 344 LEU A O 1
ATOM 2761 N N . SER A 1 345 ? 17.253 -9.350 -16.095 1.00 86.50 345 SER A N 1
ATOM 2762 C CA . SER A 1 345 ? 18.532 -9.554 -16.794 1.00 86.50 345 SER A CA 1
ATOM 2763 C C . SER A 1 345 ? 19.775 -9.559 -15.887 1.00 86.50 345 SER A C 1
ATOM 2765 O O . SER A 1 345 ? 20.872 -9.833 -16.372 1.00 86.50 345 SER A O 1
ATOM 2767 N N . ASN A 1 346 ? 19.635 -9.234 -14.595 1.00 87.69 346 ASN A N 1
ATOM 2768 C CA . ASN A 1 346 ? 20.704 -8.990 -13.613 1.00 87.69 346 ASN A CA 1
ATOM 2769 C C . ASN A 1 346 ? 21.672 -7.837 -13.945 1.00 87.69 346 ASN A C 1
ATOM 2771 O O . ASN A 1 346 ? 22.626 -7.585 -13.206 1.00 87.69 346 ASN A O 1
ATOM 2775 N N . ASN A 1 347 ? 21.432 -7.093 -15.025 1.00 84.19 347 ASN A N 1
ATOM 2776 C CA . ASN A 1 347 ? 22.304 -6.003 -15.446 1.00 84.19 347 ASN A CA 1
ATOM 2777 C C . ASN A 1 347 ? 21.873 -4.678 -14.812 1.00 84.19 347 ASN A C 1
ATOM 2779 O O . ASN A 1 347 ? 20.828 -4.131 -15.150 1.00 84.19 347 ASN A O 1
ATOM 2783 N N . GLY A 1 348 ? 22.703 -4.105 -13.942 1.00 83.25 348 GLY A N 1
ATOM 2784 C CA . GLY A 1 348 ? 22.387 -2.834 -13.280 1.00 83.25 348 GLY A CA 1
ATOM 2785 C C . GLY A 1 348 ? 21.616 -2.984 -11.969 1.00 83.25 348 GLY A C 1
ATOM 2786 O O . GLY A 1 348 ? 21.023 -2.010 -11.515 1.00 83.25 348 GLY A O 1
ATOM 2787 N N . ASN A 1 349 ? 21.644 -4.168 -11.346 1.00 89.94 349 ASN A N 1
ATOM 2788 C CA . ASN A 1 349 ? 21.178 -4.333 -9.968 1.00 89.94 349 ASN A CA 1
ATOM 2789 C C . ASN A 1 349 ? 21.929 -3.361 -9.048 1.00 89.94 349 ASN A C 1
ATOM 2791 O O . ASN A 1 349 ? 23.142 -3.165 -9.185 1.00 89.94 349 ASN A O 1
ATOM 2795 N N . TYR A 1 350 ? 21.205 -2.736 -8.128 1.00 87.00 350 TYR A N 1
ATOM 2796 C CA . TYR A 1 350 ? 21.734 -1.641 -7.332 1.00 87.00 350 TYR A CA 1
ATOM 2797 C C . TYR A 1 350 ? 21.061 -1.557 -5.959 1.00 87.00 350 TYR A C 1
ATOM 2799 O O . TYR A 1 350 ? 19.834 -1.508 -5.852 1.00 87.00 350 TYR A O 1
ATOM 2807 N N . ASP A 1 351 ? 21.883 -1.498 -4.911 1.00 91.19 351 ASP A N 1
ATOM 2808 C CA . ASP A 1 351 ? 21.441 -1.155 -3.561 1.00 91.19 351 ASP A CA 1
ATOM 2809 C C . ASP A 1 351 ? 21.269 0.360 -3.465 1.00 91.19 351 ASP A C 1
ATOM 2811 O O . ASP A 1 351 ? 22.213 1.130 -3.649 1.00 91.19 351 ASP A O 1
ATOM 2815 N N . VAL A 1 352 ? 20.048 0.788 -3.175 1.00 92.00 352 VAL A N 1
ATOM 2816 C CA . VAL A 1 352 ? 19.670 2.195 -3.155 1.00 92.00 352 VAL A CA 1
ATOM 2817 C C . VAL A 1 352 ? 19.846 2.751 -1.741 1.00 92.00 352 VAL A C 1
ATOM 2819 O O . VAL A 1 352 ? 19.443 2.131 -0.751 1.00 92.00 352 VAL A O 1
ATOM 2822 N N . SER A 1 353 ? 20.395 3.961 -1.634 1.00 92.75 353 SER A N 1
ATOM 2823 C CA . SER A 1 353 ? 20.559 4.642 -0.349 1.00 92.75 353 SER A CA 1
ATOM 2824 C C . SER A 1 353 ? 19.216 4.853 0.372 1.00 92.75 353 SER A C 1
ATOM 2826 O O . SER A 1 353 ? 18.195 5.137 -0.274 1.00 92.75 353 SER A O 1
ATOM 2828 N N . PRO A 1 354 ? 19.184 4.761 1.715 1.00 95.19 354 PRO A N 1
ATOM 2829 C CA . PRO A 1 354 ? 17.999 5.096 2.495 1.00 95.19 354 PRO A CA 1
ATOM 2830 C C . PRO A 1 354 ? 17.512 6.526 2.235 1.00 95.19 354 PRO A C 1
ATOM 2832 O O . PRO A 1 354 ? 18.307 7.419 1.954 1.00 95.19 354 PRO A O 1
ATOM 2835 N N . THR A 1 355 ? 16.209 6.763 2.370 1.00 96.44 355 THR A N 1
ATOM 2836 C CA . THR A 1 355 ? 15.609 8.086 2.144 1.00 96.44 355 THR A CA 1
ATOM 2837 C C . THR A 1 355 ? 14.436 8.359 3.085 1.00 96.44 355 THR A C 1
ATOM 2839 O O . THR A 1 355 ? 13.939 7.465 3.774 1.00 96.44 355 THR A O 1
ATOM 2842 N N . GLY A 1 356 ? 13.997 9.614 3.139 1.00 97.00 356 GLY A N 1
ATOM 2843 C CA . GLY A 1 356 ? 12.756 9.996 3.806 1.00 97.00 356 GLY A CA 1
ATOM 2844 C C . GLY A 1 356 ? 11.523 9.635 2.974 1.00 97.00 356 GLY A C 1
ATOM 2845 O O . GLY A 1 356 ? 11.599 9.368 1.781 1.00 97.00 356 GLY A O 1
ATOM 2846 N N . MET A 1 357 ? 10.353 9.660 3.596 1.00 97.75 357 MET A N 1
ATOM 2847 C CA . MET A 1 357 ? 9.073 9.506 2.915 1.00 97.75 357 MET A CA 1
ATOM 2848 C C . MET A 1 357 ? 8.092 10.534 3.450 1.00 97.75 357 MET A C 1
ATOM 2850 O O . MET A 1 357 ? 8.004 10.741 4.660 1.00 97.75 357 MET A O 1
ATOM 2854 N N . ILE A 1 358 ? 7.314 11.118 2.546 1.00 98.25 358 ILE A N 1
ATOM 2855 C CA . ILE A 1 358 ? 6.078 11.818 2.882 1.00 98.25 358 ILE A CA 1
ATOM 2856 C C . ILE A 1 358 ? 4.950 11.139 2.118 1.00 98.25 358 ILE A C 1
ATOM 2858 O O . ILE A 1 358 ? 5.073 10.883 0.918 1.00 98.25 358 ILE A O 1
ATOM 2862 N N . ARG A 1 359 ? 3.844 10.849 2.798 1.00 98.25 359 ARG A N 1
ATOM 2863 C CA . ARG A 1 359 ? 2.642 10.324 2.160 1.00 98.25 359 ARG A CA 1
ATOM 2864 C C . ARG A 1 359 ? 1.400 11.035 2.674 1.00 98.25 359 ARG A C 1
ATOM 2866 O O . ARG A 1 359 ? 1.271 11.330 3.859 1.00 98.25 359 ARG A O 1
ATOM 2873 N N . TYR A 1 360 ? 0.485 11.313 1.756 1.00 98.31 360 TYR A N 1
ATOM 2874 C CA . TYR A 1 360 ? -0.843 11.809 2.069 1.00 98.31 360 TYR A CA 1
ATOM 2875 C C . TYR A 1 360 ? -1.887 10.937 1.386 1.00 98.31 360 TYR A C 1
ATOM 2877 O O . TYR A 1 360 ? -1.835 10.734 0.173 1.00 98.31 360 TYR A O 1
ATOM 2885 N N . GLN A 1 361 ? -2.845 10.450 2.166 1.00 98.12 361 GLN A N 1
ATOM 2886 C CA . GLN A 1 361 ? -3.955 9.645 1.684 1.00 98.12 361 GLN A CA 1
ATOM 2887 C C . GLN A 1 361 ? -5.279 10.281 2.101 1.00 98.12 361 GLN A C 1
ATOM 2889 O O . GLN A 1 361 ? -5.466 10.694 3.245 1.00 98.12 361 GLN A O 1
ATOM 2894 N N . LEU A 1 362 ? -6.213 10.320 1.159 1.00 97.50 362 LEU A N 1
ATOM 2895 C CA . LEU A 1 362 ? -7.577 10.774 1.358 1.00 97.50 362 LEU A CA 1
ATOM 2896 C C . LEU A 1 362 ? -8.533 9.655 0.959 1.00 97.50 362 LEU A C 1
ATOM 2898 O O . LEU A 1 362 ? -8.388 9.071 -0.110 1.00 97.50 362 LEU A O 1
ATOM 2902 N N . THR A 1 363 ? -9.499 9.352 1.818 1.00 97.25 363 THR A N 1
ATOM 2903 C CA . THR A 1 363 ? -10.588 8.406 1.551 1.00 97.25 363 THR A CA 1
ATOM 2904 C C . THR A 1 363 ? -11.922 9.110 1.761 1.00 97.25 363 THR A C 1
ATOM 2906 O O . THR A 1 363 ? -12.061 9.806 2.765 1.00 97.25 363 THR A O 1
ATOM 2909 N N . PHE A 1 364 ? -12.869 8.959 0.837 1.00 92.25 364 PHE A N 1
ATOM 2910 C CA . PHE A 1 364 ? -14.187 9.600 0.883 1.00 92.25 364 PHE A CA 1
ATOM 2911 C C . PHE A 1 364 ? -15.289 8.726 0.284 1.00 92.25 364 PHE A C 1
ATOM 2913 O O . PHE A 1 364 ? -14.963 7.772 -0.466 1.00 92.25 364 PHE A O 1
#

Sequence (364 aa):
MPFQSLKAVFLLIVTSVIVLSSVTGRFAYAQGRLSELGAKKATNLESYRRHQTIFAPRDQDIKQISQSPQVPEVLDAEAREALGIPPQLLESDDSWSESEDECLECETFVPLISHKRATANVTWLPGTGDDLGIFSLSLSEALELPRYEGFTITPRFGVHYLDGPVRTDLPARVYDTSVAFRWFNKFNEKWSYELEVAPGVYSDFKNVTTDSLRITGRGLAYYMHSRSKQFVFGVVYIDREDLKLLPAAGMIMWFSEGSRLELIFPKPKFTYRIEKSEARERWLYVAGEFGGGSWAIRRAGTAVDDVVTYNDLRLIGGIETKHTNGMVSQFEIGYVFNRKLEYLSNNGNYDVSPTGMIRYQLTF

Solvent-accessible surface area (backbone atoms only — not comparable to full-atom values): 19992 Å² total; per-residue (Å²): 134,83,84,84,52,74,64,57,59,52,46,51,54,52,49,49,56,52,53,55,57,52,51,56,57,52,55,57,57,61,54,56,67,65,47,72,82,65,71,85,73,85,84,90,77,90,77,83,82,77,84,80,67,94,84,66,90,81,87,79,94,75,90,82,86,85,80,83,82,85,80,84,81,81,88,55,77,74,67,52,62,78,68,73,70,73,82,86,82,77,81,75,94,73,75,86,71,81,74,79,70,65,73,79,78,70,70,71,82,71,54,75,64,40,87,71,39,39,39,44,37,40,38,40,30,68,45,60,59,71,30,58,15,40,43,34,44,34,42,36,41,36,30,31,29,76,89,42,84,48,34,35,43,31,49,36,43,35,42,36,41,38,36,48,29,72,85,39,49,64,53,57,46,40,35,40,40,34,43,31,45,33,42,43,49,69,81,50,99,43,35,33,39,36,41,35,44,28,47,29,44,20,20,49,79,74,28,80,53,76,78,13,54,37,61,28,34,36,44,39,40,36,39,50,79,50,101,45,35,33,38,37,38,42,40,34,36,59,60,35,95,92,55,43,73,42,70,28,46,36,38,38,37,46,86,49,101,46,33,40,39,34,52,28,46,70,51,32,34,40,37,39,57,79,45,81,56,93,65,37,37,33,30,39,36,44,32,40,38,70,50,67,53,58,32,12,29,43,29,65,80,77,70,46,78,43,37,43,36,38,40,31,37,35,47,35,43,34,42,37,40,40,36,74,87,65,34,34,40,35,45,35,42,31,43,35,32,82,26,37,39,41,34,75,82,60,71,64,52,41,82,39,73,64,34,54,34,43,35,44,37,41,34,75

Nearest PDB structures (foldseek):
  5o68-assembly3_I  TM=4.783E-01  e=3.151E-03  Pseudomonas sp. UK4
  5o68-assembly4_L  TM=4.680E-01  e=3.151E-03  Pseudomonas sp. UK4
  4v3h-assembly2_B  TM=4.439E-01  e=2.863E-03  Klebsiella oxytoca
  8bo2-assembly1_A  TM=2.384E-01  e=3.413E-01  Escherichia coli K-12